Protein AF-A0A9P5XAL0-F1 (afdb_monomer)

Sequence (228 aa):
MRSLSPGLDKDQTLINQNDNDDNGWTDDEPMPDDDVYFHWETEETLFSDLLEEFTPEAGDAELAALAESLQKPFDEESRRLKKEIASVFVPLVNRIRRTYASIERTVDVSFGAGLLAFNGACKNIEKSTALNVESLQKAHAEHKTRVVDLLGNLEEEYARREQLWVNFQKAMDELVNPMLELLSEAPAKMERTIANIEKQSRALEKESASATANATALTLKDLLSKLG

pLDDT: mean 80.69, std 18.39, range [39.78, 98.56]

Secondary structure (DSSP, 8-state):
----------------------------S----GGGS--TTSHHHHHHHHT---------HHHHHHHHHHHHHHHHHHHHHHHHHHHHHHHHHHHHHHHHHHHIIIIIHHHHHHHHHHHHHHHHHHHHHHHHHHHHHHHHHHHHHHHHHHHHHHHHHHHHHHHHHHHHHHHHHHHHHHHHHHHHHHHHHHHHHHHHHHHHHHHHHHHHHHHHHHHHHHHHHHHHHT--

Radius of gyration: 68.41 Å; Cα contacts (8 Å, |Δi|>4): 24; chains: 1; bounding box: 131×63×193 Å

Foldseek 3Di:
DDDDDDPDDDDDPCPPPPVPPPPPPPVPPPPDPPVPPQPLLDLVSLCVVVCPDDDDDDDDPVVVVVCVVVVVVVVVVVVVVSVVVSVPVNVVVVVVVVVVVCCVVPVVVVVVVVVVVVVVVVVVVVVVVVVVVVVVVVVVVVVVVVVVVVVVVVVVVVVVVVVVVVVVVVVCCVVVVVVVVCVVCVVVVVVVVVVVVVVVVVVVVVVVVVVVVVVVVVVVVVVVVVVD

Mean predicted aligned error: 17.45 Å

Solvent-accessible surface area (backbone atoms only — not comparable to full-atom values): 13278 Å² total; per-residue (Å²): 139,82,88,82,80,83,87,74,85,77,83,78,83,79,73,76,81,72,89,73,80,78,71,79,72,72,84,74,66,79,73,74,64,79,82,78,52,86,65,36,82,42,59,68,46,42,46,59,70,73,54,73,78,83,81,80,78,94,65,59,72,69,60,44,52,52,48,57,66,49,43,55,61,52,52,52,51,48,53,51,51,52,50,55,51,37,69,54,48,28,61,49,51,56,47,51,52,52,48,52,58,45,41,54,65,54,50,51,50,52,48,52,51,49,51,52,52,49,52,52,50,51,52,50,51,50,53,52,49,53,54,50,51,54,53,50,53,50,52,51,52,51,51,52,50,52,52,54,52,52,50,50,54,49,52,52,50,51,53,50,50,51,50,52,49,54,53,50,51,51,55,46,50,68,55,47,50,60,50,51,52,50,59,67,46,42,61,61,53,48,53,54,49,51,55,50,52,53,52,51,50,55,49,50,51,51,49,49,52,48,50,50,52,50,51,51,52,50,53,52,50,53,54,54,68,73,74,112

Organism: NCBI:txid1400762

Structure (mmCIF, N/CA/C/O backbone):
data_AF-A0A9P5XAL0-F1
#
_entry.id   AF-A0A9P5XAL0-F1
#
loop_
_atom_site.group_PDB
_atom_site.id
_atom_site.type_symbol
_atom_site.label_atom_id
_atom_site.label_alt_id
_atom_site.label_comp_id
_atom_site.label_asym_id
_atom_site.label_entity_id
_atom_site.label_seq_id
_atom_site.pdbx_PDB_ins_code
_atom_site.Cartn_x
_atom_site.Cartn_y
_atom_site.Cartn_z
_atom_site.occupancy
_atom_site.B_iso_or_equiv
_atom_site.auth_seq_id
_atom_site.auth_comp_id
_atom_site.auth_asym_id
_atom_site.auth_atom_id
_atom_site.pdbx_PDB_model_num
ATOM 1 N N . MET A 1 1 ? -3.070 15.115 32.837 1.00 42.47 1 MET A N 1
ATOM 2 C CA . MET A 1 1 ? -3.589 15.697 31.582 1.00 42.47 1 MET A CA 1
ATOM 3 C C . MET A 1 1 ? -2.415 16.251 30.782 1.00 42.47 1 MET A C 1
ATOM 5 O O . MET A 1 1 ? -1.977 17.361 31.043 1.00 42.47 1 MET A O 1
ATOM 9 N N . ARG A 1 2 ? -1.824 15.437 29.899 1.00 39.78 2 ARG A N 1
ATOM 10 C CA . ARG A 1 2 ? -0.805 15.867 28.928 1.00 39.78 2 ARG A CA 1
ATOM 11 C C . ARG A 1 2 ? -1.491 15.910 27.569 1.00 39.78 2 ARG A C 1
ATOM 13 O O . ARG A 1 2 ? -1.900 14.867 27.072 1.00 39.78 2 ARG A O 1
ATOM 20 N N . SER A 1 3 ? -1.652 17.105 27.017 1.00 44.28 3 SER A N 1
ATOM 21 C CA . SER A 1 3 ? -2.108 17.321 25.647 1.00 44.28 3 SER A CA 1
ATOM 22 C C . SER A 1 3 ? -0.958 17.006 24.691 1.00 44.28 3 SER A C 1
ATOM 24 O O . SER A 1 3 ? -0.013 17.784 24.573 1.00 44.28 3 SER A O 1
ATOM 26 N N . LEU A 1 4 ? -1.025 15.848 24.040 1.00 42.16 4 LEU A N 1
ATOM 27 C CA . LEU A 1 4 ? -0.241 15.553 22.847 1.00 42.16 4 LEU A CA 1
ATOM 28 C C . LEU A 1 4 ? -1.121 15.889 21.645 1.00 42.16 4 LEU A C 1
ATOM 30 O O . LEU A 1 4 ? -2.050 15.152 21.332 1.00 42.16 4 LEU A O 1
ATOM 34 N N . SER A 1 5 ? -0.834 17.017 21.006 1.00 52.09 5 SER A N 1
ATOM 35 C CA . SER A 1 5 ? -1.288 17.296 19.647 1.00 52.09 5 SER A CA 1
ATOM 36 C C . SER A 1 5 ? -0.264 16.713 18.675 1.00 52.09 5 SER A C 1
ATOM 3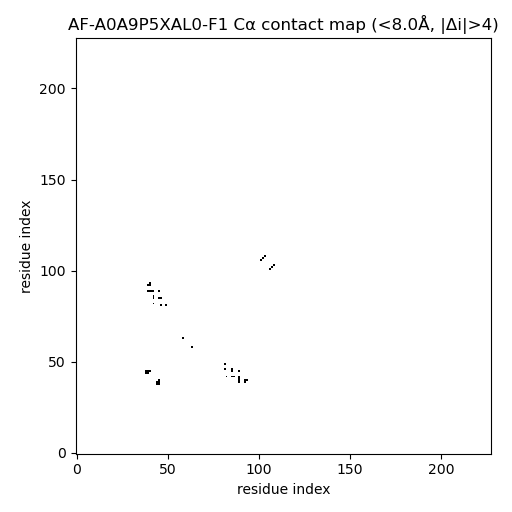8 O O . SER A 1 5 ? 0.893 17.130 18.730 1.00 52.09 5 SER A O 1
ATOM 40 N N . PRO A 1 6 ? -0.644 15.814 17.756 1.00 51.75 6 PRO A N 1
ATOM 41 C CA . PRO A 1 6 ? 0.116 15.568 16.547 1.00 51.75 6 PRO A CA 1
ATOM 42 C C . PRO A 1 6 ? -0.535 16.370 15.417 1.00 51.75 6 PRO A C 1
ATOM 44 O O . PRO A 1 6 ? -1.537 15.958 14.834 1.00 51.75 6 PRO A O 1
ATOM 47 N N . GLY A 1 7 ? 0.025 17.545 15.134 1.00 42.91 7 GLY A N 1
ATOM 48 C CA . GLY A 1 7 ? -0.157 18.192 13.841 1.00 42.91 7 GLY A CA 1
ATOM 49 C C . GLY A 1 7 ? 0.753 17.488 12.845 1.00 42.91 7 GLY A C 1
ATOM 50 O O . GLY A 1 7 ? 1.917 17.853 12.739 1.00 42.91 7 GLY A O 1
ATOM 51 N N . LEU A 1 8 ? 0.244 16.440 12.196 1.00 46.12 8 LEU A N 1
ATOM 52 C CA . LEU A 1 8 ? 0.855 15.902 10.987 1.00 46.12 8 LEU A CA 1
ATOM 53 C C . LEU A 1 8 ? 0.268 16.647 9.789 1.00 46.12 8 LEU A C 1
ATOM 55 O O . LEU A 1 8 ? -0.923 16.537 9.492 1.00 46.12 8 LEU A O 1
ATOM 59 N N . ASP A 1 9 ? 1.150 17.446 9.200 1.00 50.00 9 ASP A N 1
ATOM 60 C CA . ASP A 1 9 ? 1.230 17.916 7.822 1.00 50.00 9 ASP A CA 1
ATOM 61 C C . ASP A 1 9 ? 0.129 17.402 6.890 1.00 50.00 9 ASP A C 1
ATOM 63 O O . ASP A 1 9 ? 0.160 16.279 6.386 1.00 50.00 9 ASP A O 1
ATOM 67 N N . LYS A 1 10 ? -0.842 18.282 6.638 1.00 53.06 10 LYS A N 1
ATOM 68 C CA . LYS A 1 10 ? -1.698 18.199 5.461 1.00 53.06 10 LYS A CA 1
ATOM 69 C C . LYS A 1 10 ? -1.023 18.953 4.328 1.00 53.06 10 LYS A C 1
ATOM 71 O O . LYS A 1 10 ? -0.794 20.152 4.446 1.00 53.06 10 LYS A O 1
ATOM 76 N N . ASP A 1 11 ? -0.766 18.214 3.259 1.00 45.75 11 ASP A N 1
ATOM 77 C CA . ASP A 1 11 ? -0.994 18.616 1.878 1.00 45.75 11 ASP A CA 1
ATOM 78 C C . ASP A 1 11 ? -0.632 20.054 1.513 1.00 45.75 11 ASP A C 1
ATOM 80 O O . ASP A 1 11 ? -1.433 20.978 1.636 1.00 45.75 11 ASP A O 1
ATOM 84 N N . GLN A 1 12 ? 0.544 20.187 0.911 1.00 47.75 12 GLN A N 1
ATOM 85 C CA . GLN A 1 12 ? 0.670 20.880 -0.367 1.00 47.75 12 GLN A CA 1
ATOM 86 C C . GLN A 1 12 ? 1.910 20.333 -1.072 1.00 47.75 12 GLN A C 1
ATOM 88 O O . GLN A 1 12 ? 2.964 20.960 -1.161 1.00 47.75 12 GLN A O 1
ATOM 93 N N . THR A 1 13 ? 1.780 19.106 -1.578 1.00 51.09 13 THR A N 1
ATOM 94 C CA . THR A 1 13 ? 2.516 18.699 -2.770 1.00 51.09 13 THR A CA 1
ATOM 95 C C . THR A 1 13 ? 2.135 19.679 -3.874 1.00 51.09 13 THR A C 1
ATOM 97 O O . THR A 1 13 ? 1.090 19.572 -4.512 1.00 51.09 13 THR A O 1
ATOM 100 N N . LEU A 1 14 ? 2.992 20.681 -4.055 1.00 44.12 14 LEU A N 1
ATOM 101 C CA . LEU A 1 14 ? 3.101 21.496 -5.255 1.00 44.12 14 LEU A CA 1
ATOM 102 C C . LEU A 1 14 ? 3.465 20.559 -6.413 1.00 44.12 14 LEU A C 1
ATOM 104 O O . LEU A 1 14 ? 4.615 20.482 -6.842 1.00 44.12 14 LEU A O 1
ATOM 108 N N . ILE A 1 15 ? 2.484 19.793 -6.892 1.00 49.69 15 ILE A N 1
ATOM 109 C CA . ILE A 1 15 ? 2.523 19.234 -8.235 1.00 49.69 15 ILE A CA 1
ATOM 110 C C . ILE A 1 15 ? 2.309 20.441 -9.130 1.00 49.69 15 ILE A C 1
ATOM 112 O O . ILE A 1 15 ? 1.197 20.924 -9.327 1.00 49.69 15 ILE A O 1
ATOM 116 N N . ASN A 1 16 ? 3.446 20.981 -9.540 1.00 44.06 16 ASN A N 1
ATOM 117 C CA . ASN A 1 16 ? 3.619 21.999 -10.547 1.00 44.06 16 ASN A CA 1
ATOM 118 C C . ASN A 1 16 ? 2.854 21.561 -11.807 1.00 44.06 16 ASN A C 1
ATOM 120 O O . ASN A 1 16 ? 3.385 20.825 -12.634 1.00 44.06 16 ASN A O 1
ATOM 124 N N . GLN A 1 17 ? 1.585 21.963 -11.916 1.00 49.31 17 GLN A N 1
ATOM 125 C CA . GLN A 1 17 ? 0.852 22.008 -13.177 1.00 49.31 17 GLN A CA 1
ATOM 126 C C . GLN A 1 17 ? 1.488 23.114 -14.013 1.00 49.31 17 GLN A C 1
ATOM 128 O O . GLN A 1 17 ? 0.989 24.234 -14.094 1.00 49.31 17 GLN A O 1
ATOM 133 N N . ASN A 1 18 ? 2.646 22.807 -14.585 1.00 44.28 18 ASN A N 1
ATOM 134 C CA . ASN A 1 18 ? 3.185 23.575 -15.685 1.00 44.28 18 ASN A CA 1
ATOM 135 C C . ASN A 1 18 ? 2.553 23.015 -16.966 1.00 44.28 18 ASN A C 1
ATOM 137 O O . ASN A 1 18 ? 3.213 22.330 -17.737 1.00 44.28 18 ASN A O 1
ATOM 141 N N . ASP A 1 19 ? 1.263 23.300 -17.167 1.00 47.78 19 ASP A N 1
ATOM 142 C CA . ASP A 1 19 ? 0.531 23.081 -18.428 1.00 47.78 19 ASP A CA 1
ATOM 143 C C . ASP A 1 19 ? 0.930 24.138 -19.481 1.00 47.78 19 ASP A C 1
ATOM 145 O O . ASP A 1 19 ? 0.100 24.688 -20.197 1.00 47.78 19 ASP A O 1
ATOM 149 N N . ASN A 1 20 ? 2.225 24.441 -19.560 1.00 50.97 20 ASN A N 1
ATOM 150 C CA . ASN A 1 20 ? 2.826 25.312 -20.563 1.00 50.97 20 ASN A CA 1
ATOM 151 C C . ASN A 1 20 ? 3.981 24.554 -21.230 1.00 50.97 20 ASN A C 1
ATOM 153 O O . ASN A 1 20 ? 5.130 24.981 -21.197 1.00 50.97 20 ASN A O 1
ATOM 157 N N . ASP A 1 21 ? 3.651 23.411 -21.829 1.00 49.59 21 ASP A N 1
ATOM 158 C CA . ASP A 1 21 ? 4.386 22.875 -22.978 1.00 49.59 21 ASP A CA 1
ATOM 159 C C . ASP A 1 21 ? 3.660 23.339 -24.253 1.00 49.59 21 ASP A C 1
ATOM 161 O O . ASP A 1 21 ? 3.223 22.556 -25.090 1.00 49.59 21 ASP A O 1
ATOM 165 N N . ASP A 1 22 ? 3.537 24.662 -24.404 1.00 49.50 22 ASP A N 1
ATOM 166 C CA . ASP A 1 22 ? 3.486 25.290 -25.726 1.00 49.50 22 ASP A CA 1
ATOM 167 C C . ASP A 1 22 ? 4.930 25.380 -26.237 1.00 49.50 22 ASP A C 1
ATOM 169 O O . ASP A 1 22 ? 5.510 26.450 -26.425 1.00 49.50 22 ASP A O 1
ATOM 173 N N . ASN A 1 23 ? 5.554 24.211 -26.393 1.00 50.16 23 ASN A N 1
ATOM 174 C CA . ASN A 1 23 ? 6.711 24.075 -27.257 1.00 50.16 23 ASN A CA 1
ATOM 175 C C . ASN A 1 23 ? 6.170 24.119 -28.682 1.00 50.16 23 ASN A C 1
ATOM 177 O O . ASN A 1 23 ? 6.027 23.092 -29.345 1.00 50.16 23 ASN A O 1
ATOM 181 N N . GLY A 1 24 ? 5.876 25.338 -29.135 1.00 45.16 24 GLY A N 1
ATOM 182 C CA . GLY A 1 24 ? 5.793 25.707 -30.538 1.00 45.16 24 GLY A CA 1
ATOM 183 C C . GLY A 1 24 ? 7.149 25.500 -31.210 1.00 45.16 24 GLY A C 1
ATOM 184 O O . GLY A 1 24 ? 7.798 26.447 -31.637 1.00 45.16 24 GLY A O 1
ATOM 185 N N . TRP A 1 25 ? 7.586 24.246 -31.293 1.00 47.00 25 TRP A N 1
ATOM 186 C CA . TRP A 1 25 ? 8.436 23.780 -32.371 1.00 47.00 25 TRP A CA 1
ATOM 187 C C . TRP A 1 25 ? 7.500 23.572 -33.555 1.00 47.00 25 TRP A C 1
ATOM 189 O O . TRP A 1 25 ? 7.024 22.473 -33.825 1.00 47.00 25 TRP A O 1
ATOM 199 N N . THR A 1 26 ? 7.152 24.674 -34.217 1.00 49.62 26 THR A N 1
ATOM 200 C CA . THR A 1 26 ? 6.711 24.609 -35.605 1.00 49.62 26 THR A CA 1
ATOM 201 C C . THR A 1 26 ? 7.907 24.113 -36.403 1.00 49.62 26 THR A C 1
ATOM 203 O O . THR A 1 26 ? 8.771 24.896 -36.793 1.00 49.62 26 THR A O 1
ATOM 206 N N . ASP A 1 27 ? 7.966 22.796 -36.562 1.00 52.09 27 ASP A N 1
ATOM 207 C CA . ASP A 1 27 ? 8.867 22.046 -37.436 1.00 52.09 27 ASP A CA 1
ATOM 208 C C . ASP A 1 27 ? 8.456 22.261 -38.907 1.00 52.09 27 ASP A C 1
ATOM 210 O O . ASP A 1 27 ? 8.139 21.333 -39.639 1.00 52.09 27 ASP A O 1
ATOM 214 N N . ASP A 1 28 ? 8.361 23.535 -39.293 1.00 52.97 28 ASP A N 1
ATOM 215 C CA . ASP A 1 28 ? 8.065 24.017 -40.646 1.00 52.97 28 ASP A CA 1
ATOM 216 C C . ASP A 1 28 ? 9.256 24.840 -41.178 1.00 52.97 28 ASP A C 1
ATOM 218 O O . ASP A 1 28 ? 9.108 25.683 -42.067 1.00 52.97 28 ASP A O 1
ATOM 222 N N . GLU A 1 29 ? 10.465 24.609 -40.653 1.00 54.84 29 GLU A N 1
ATOM 223 C CA . GLU A 1 29 ? 11.640 24.846 -41.486 1.00 54.84 29 GLU A CA 1
ATOM 224 C C . GLU A 1 29 ? 11.735 23.667 -42.459 1.00 54.84 29 GLU A C 1
ATOM 226 O O . GLU A 1 29 ? 11.775 22.518 -42.012 1.00 54.84 29 GLU A O 1
ATOM 231 N N . PRO A 1 30 ? 11.742 23.901 -43.784 1.00 54.06 30 PRO A N 1
ATOM 232 C CA . PRO A 1 30 ? 12.057 22.836 -44.717 1.00 54.06 30 PRO A CA 1
ATOM 233 C C . PRO A 1 30 ? 13.440 22.323 -44.330 1.00 54.06 30 PRO A C 1
ATOM 235 O O . PRO A 1 30 ? 14.419 23.065 -44.445 1.00 54.06 30 PRO A O 1
ATOM 238 N N . MET A 1 31 ? 13.501 21.083 -43.829 1.00 51.19 31 MET A N 1
ATOM 239 C CA . MET A 1 31 ? 14.762 20.369 -43.668 1.00 51.19 31 MET A CA 1
ATOM 240 C C . MET A 1 31 ? 15.560 20.614 -44.950 1.00 51.19 31 MET A C 1
ATOM 242 O O . MET A 1 31 ? 15.023 20.340 -46.031 1.00 51.19 31 MET A O 1
ATOM 246 N N . PRO A 1 32 ? 16.762 21.215 -44.872 1.00 49.81 32 PRO A N 1
ATOM 247 C CA . PRO A 1 32 ? 17.586 21.377 -46.055 1.00 49.81 32 PRO A CA 1
ATOM 248 C C . PRO A 1 32 ? 17.723 19.989 -46.668 1.00 49.81 32 PRO A C 1
ATOM 250 O O . PRO A 1 32 ? 18.052 19.055 -45.937 1.00 49.81 32 PRO A O 1
ATOM 253 N N . ASP A 1 33 ? 17.368 19.870 -47.952 1.00 47.84 33 ASP A N 1
ATOM 254 C CA . ASP A 1 33 ? 17.408 18.624 -48.717 1.00 47.84 33 ASP A CA 1
ATOM 255 C C . ASP A 1 33 ? 18.588 17.763 -48.246 1.00 47.84 33 ASP A C 1
ATOM 257 O O . ASP A 1 33 ? 19.740 18.214 -48.252 1.00 47.84 33 ASP A O 1
ATOM 261 N N . ASP A 1 34 ? 18.303 16.515 -47.868 1.00 49.03 34 ASP A N 1
ATOM 262 C CA . ASP A 1 34 ? 19.301 15.488 -47.527 1.00 49.03 34 ASP A CA 1
ATOM 263 C C . ASP A 1 34 ? 20.334 15.256 -48.667 1.00 49.03 34 ASP A C 1
ATOM 265 O O . ASP A 1 34 ? 21.290 14.498 -48.504 1.00 49.03 34 ASP A O 1
ATOM 269 N N . ASP A 1 35 ? 20.193 15.944 -49.807 1.00 49.19 35 ASP A N 1
ATOM 270 C CA . ASP A 1 35 ? 21.115 15.976 -50.948 1.00 49.19 35 ASP A CA 1
ATOM 271 C C . ASP A 1 35 ? 22.399 16.807 -50.712 1.00 49.19 35 ASP A C 1
ATOM 273 O O . ASP A 1 35 ? 23.279 16.831 -51.571 1.00 49.19 35 ASP A O 1
ATOM 277 N N . VAL A 1 36 ? 22.575 17.459 -49.550 1.00 53.72 36 VAL A N 1
ATOM 278 C CA . VAL A 1 36 ? 23.882 18.046 -49.146 1.00 53.72 36 VAL A CA 1
ATOM 279 C C . VAL A 1 36 ? 24.710 17.064 -48.297 1.00 53.72 36 VAL A C 1
ATOM 281 O O . VAL A 1 36 ? 25.723 17.422 -47.693 1.00 53.72 36 VAL A O 1
ATOM 284 N N . TYR A 1 37 ? 24.310 15.794 -48.219 1.00 58.22 37 TYR A N 1
ATOM 285 C CA . TYR A 1 37 ? 25.127 14.764 -47.589 1.00 58.22 37 TYR A CA 1
ATOM 286 C C . TYR A 1 37 ? 26.124 14.211 -48.608 1.00 58.22 37 TYR A C 1
ATOM 288 O O . TYR A 1 37 ? 25.728 13.589 -49.583 1.00 58.22 37 TYR A O 1
ATOM 296 N N . PHE A 1 38 ? 27.426 14.400 -48.377 1.00 60.28 38 PHE A N 1
ATOM 297 C CA . PHE A 1 38 ? 28.502 13.852 -49.213 1.00 60.28 38 PHE A CA 1
ATOM 298 C C . PHE A 1 38 ? 28.231 12.389 -49.621 1.00 60.28 38 PHE A C 1
ATOM 300 O O . PHE A 1 38 ? 28.381 11.458 -48.823 1.00 60.28 38 PHE A O 1
ATOM 307 N N . HIS A 1 39 ? 27.837 12.168 -50.878 1.00 65.12 39 HIS A N 1
ATOM 308 C CA . HIS A 1 39 ? 27.417 10.860 -51.382 1.00 65.12 39 HIS A CA 1
ATOM 309 C C . HIS A 1 39 ? 28.608 9.975 -51.770 1.00 65.12 39 HIS A C 1
ATOM 311 O O . HIS A 1 39 ? 28.615 9.379 -52.840 1.00 65.12 39 HIS A O 1
ATOM 317 N N . TRP A 1 40 ? 29.634 9.842 -50.927 1.00 76.38 40 TRP A N 1
ATOM 318 C CA . TRP A 1 40 ? 30.862 9.068 -51.210 1.00 76.38 40 TRP A CA 1
ATOM 319 C C . TRP A 1 40 ? 30.678 7.543 -51.080 1.00 76.38 40 TRP A C 1
ATOM 321 O O . TRP A 1 40 ? 31.526 6.824 -50.544 1.00 76.38 40 TRP A O 1
ATOM 331 N N . GLU A 1 41 ? 29.527 7.039 -51.517 1.00 73.38 41 GLU A N 1
ATOM 332 C CA . GLU A 1 41 ? 29.165 5.622 -51.447 1.00 73.38 41 GLU A CA 1
ATOM 333 C C . GLU A 1 41 ? 30.027 4.768 -52.376 1.00 73.38 41 GLU A C 1
ATOM 335 O O . GLU A 1 41 ? 30.348 3.618 -52.050 1.00 73.38 41 GLU A O 1
ATOM 340 N N . THR A 1 42 ? 30.442 5.352 -53.502 1.00 76.00 42 THR A N 1
ATOM 341 C CA . THR A 1 42 ? 31.326 4.742 -54.486 1.00 76.00 42 THR A CA 1
ATOM 342 C C . THR A 1 42 ? 32.560 5.606 -54.707 1.00 76.00 42 THR A C 1
ATOM 344 O O . THR A 1 42 ? 32.606 6.792 -54.385 1.00 76.00 42 THR A O 1
ATOM 347 N N . GLU A 1 43 ? 33.600 4.984 -55.257 1.00 68.94 43 GLU A N 1
ATOM 348 C CA . GLU A 1 43 ? 34.783 5.705 -55.713 1.00 68.94 43 GLU A CA 1
ATOM 349 C C . GLU A 1 43 ? 34.362 6.812 -56.700 1.00 68.94 43 GLU A C 1
ATOM 351 O O . GLU A 1 43 ? 34.710 7.972 -56.515 1.00 68.94 43 GLU A O 1
ATOM 356 N N . GLU A 1 44 ? 33.501 6.486 -57.665 1.00 74.00 44 GLU A N 1
ATOM 357 C CA . GLU A 1 44 ? 33.017 7.398 -58.710 1.00 74.00 44 GLU A CA 1
ATOM 358 C C . GLU A 1 44 ? 32.349 8.672 -58.172 1.00 74.00 44 GLU A C 1
ATOM 360 O O . GLU A 1 44 ? 32.598 9.756 -58.700 1.00 74.00 44 GLU A O 1
ATOM 365 N N . THR A 1 45 ? 31.551 8.579 -57.107 1.00 73.62 45 THR A N 1
ATOM 366 C CA . THR A 1 45 ? 30.860 9.745 -56.539 1.00 73.62 45 THR A CA 1
ATOM 367 C C . THR A 1 45 ? 31.794 10.660 -55.751 1.00 73.62 45 THR A C 1
ATOM 369 O O . THR A 1 45 ? 31.676 11.878 -55.856 1.00 73.62 45 THR A O 1
ATOM 372 N N . LEU A 1 46 ? 32.782 10.104 -55.042 1.00 76.56 46 LEU A N 1
ATOM 373 C CA . LEU A 1 46 ? 33.864 10.891 -54.437 1.00 76.56 46 LEU A CA 1
ATOM 374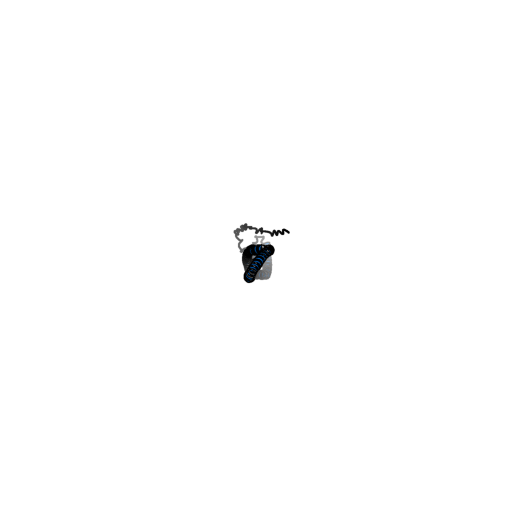 C C . LEU A 1 46 ? 34.717 11.578 -55.513 1.00 76.56 46 LEU A C 1
ATOM 376 O O . LEU A 1 46 ? 35.138 12.720 -55.352 1.00 76.56 46 LEU A O 1
ATOM 380 N N . PHE A 1 47 ? 34.983 10.883 -56.618 1.00 71.69 47 PHE A N 1
ATOM 381 C CA . PHE A 1 47 ? 35.739 11.443 -57.730 1.00 71.69 47 PHE A CA 1
ATOM 382 C C . PHE A 1 47 ? 35.004 12.588 -58.417 1.00 71.69 47 PHE A C 1
ATOM 384 O O . PHE A 1 47 ? 35.653 13.576 -58.740 1.00 71.69 47 PHE A O 1
ATOM 391 N N . SER A 1 48 ? 33.690 12.470 -58.616 1.00 75.12 48 SER A N 1
ATOM 392 C CA . SER A 1 48 ? 32.857 13.541 -59.173 1.00 75.12 48 SER A CA 1
ATOM 393 C C . SER A 1 48 ? 32.913 14.809 -58.319 1.00 75.12 48 SER A C 1
ATOM 395 O O . SER A 1 48 ? 33.012 15.901 -58.862 1.00 75.12 48 SER A O 1
ATOM 397 N N . ASP A 1 49 ? 32.906 14.650 -56.996 1.00 72.44 49 ASP A N 1
ATOM 398 C CA . ASP A 1 49 ? 32.979 15.744 -56.022 1.00 72.44 49 ASP A CA 1
ATOM 399 C C . ASP A 1 49 ? 34.390 16.373 -55.965 1.00 72.44 49 ASP A C 1
ATOM 401 O O . ASP A 1 49 ? 34.568 17.577 -55.823 1.00 72.44 49 ASP A O 1
ATOM 405 N N . LEU A 1 50 ? 35.435 15.562 -56.169 1.00 71.00 50 LEU A N 1
ATOM 406 C CA . LEU A 1 50 ? 36.836 15.997 -56.132 1.00 71.00 50 LEU A CA 1
ATOM 407 C C . LEU A 1 50 ? 37.373 16.503 -57.488 1.00 71.00 50 LEU A C 1
ATOM 409 O O . LEU A 1 50 ? 38.523 16.949 -57.569 1.00 71.00 50 LEU A O 1
ATOM 413 N N . LEU A 1 51 ? 36.619 16.352 -58.580 1.00 67.62 51 LEU A N 1
ATOM 414 C CA . LEU A 1 51 ? 37.011 16.715 -59.952 1.00 67.62 51 LEU A CA 1
ATOM 415 C C . LEU A 1 51 ? 36.331 17.989 -60.472 1.00 67.62 51 LEU A C 1
ATOM 417 O O . LEU A 1 51 ? 36.411 18.223 -61.675 1.00 67.62 51 LEU A O 1
ATOM 421 N N . GLU A 1 52 ? 35.723 18.809 -59.607 1.00 62.78 52 GLU A N 1
ATOM 422 C CA . GLU A 1 52 ? 35.133 20.095 -60.005 1.00 62.78 52 GLU A CA 1
ATOM 423 C C . GLU A 1 52 ? 36.105 20.884 -60.908 1.00 62.78 52 GLU A C 1
ATOM 425 O O . GLU A 1 52 ? 37.282 21.092 -60.591 1.00 62.78 52 GLU A O 1
ATOM 430 N N . GLU A 1 53 ? 35.634 21.169 -62.120 1.00 56.84 53 GLU A N 1
ATOM 431 C CA . GLU A 1 53 ? 36.475 21.334 -63.302 1.00 56.84 53 GLU A CA 1
ATOM 432 C C . GLU A 1 53 ? 37.108 22.733 -63.335 1.00 56.84 53 GLU A C 1
ATOM 434 O O . GLU A 1 53 ? 36.421 23.750 -63.423 1.00 56.84 53 GLU A O 1
ATOM 439 N N . PHE A 1 54 ? 38.441 22.806 -63.282 1.00 55.91 54 PHE A N 1
ATOM 440 C CA . PHE A 1 54 ? 39.159 24.059 -63.512 1.00 55.91 54 PHE A CA 1
ATOM 441 C C . PHE A 1 54 ? 39.200 24.338 -65.017 1.00 55.91 54 PHE A C 1
ATOM 443 O O . PHE A 1 54 ? 39.910 23.656 -65.754 1.00 55.91 54 PHE A O 1
ATOM 450 N N . THR A 1 55 ? 38.460 25.345 -65.482 1.00 55.12 55 THR A N 1
ATOM 451 C CA . THR A 1 55 ? 38.544 25.830 -66.866 1.00 55.12 55 THR A CA 1
ATOM 452 C C . THR A 1 55 ? 39.742 26.774 -67.019 1.00 55.12 55 THR A C 1
ATOM 454 O O . THR A 1 55 ? 39.713 27.868 -66.450 1.00 55.12 55 THR A O 1
ATOM 457 N N . PRO A 1 56 ? 40.799 26.408 -67.767 1.00 57.72 56 PRO A N 1
ATOM 458 C CA . PRO A 1 56 ? 41.947 27.288 -67.952 1.00 57.72 56 PRO A CA 1
ATOM 459 C C . PRO A 1 56 ? 41.619 28.440 -68.918 1.00 57.72 56 PRO A C 1
ATOM 461 O O . PRO A 1 56 ?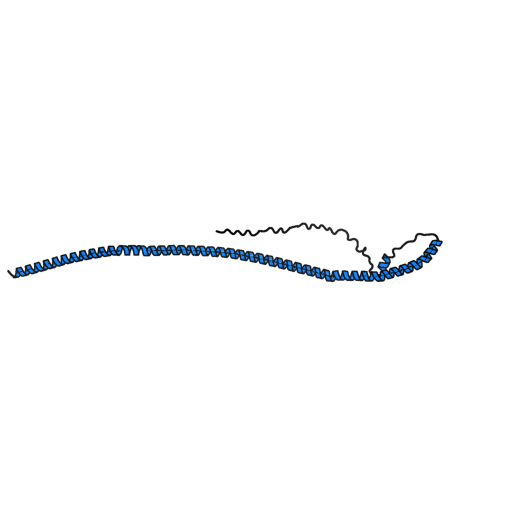 41.087 28.222 -70.007 1.00 57.72 56 PRO A O 1
ATOM 464 N N . GLU A 1 57 ? 41.964 29.674 -68.538 1.00 58.62 57 GLU A N 1
ATOM 465 C CA . GLU A 1 57 ? 41.906 30.840 -69.431 1.00 58.62 57 GLU A CA 1
ATOM 466 C C . GLU A 1 57 ? 43.061 30.824 -70.450 1.00 58.62 57 GLU A C 1
ATOM 468 O O . GLU A 1 57 ? 44.184 30.413 -70.151 1.00 58.62 57 GLU A O 1
ATOM 473 N N . ALA A 1 58 ? 42.776 31.274 -71.676 1.00 51.97 58 ALA A N 1
ATOM 474 C CA . ALA A 1 58 ? 43.689 31.207 -72.816 1.00 51.97 58 ALA A CA 1
ATOM 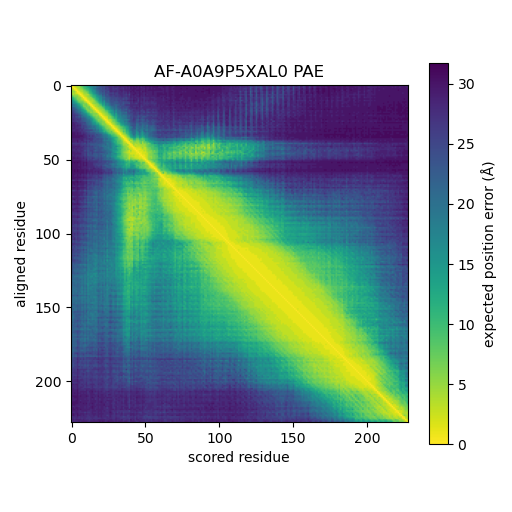475 C C . ALA A 1 58 ? 44.922 32.118 -72.639 1.00 51.97 58 ALA A C 1
ATOM 477 O O . ALA A 1 58 ? 44.809 33.344 -72.654 1.00 51.97 58 ALA A O 1
ATOM 478 N N . GLY A 1 59 ? 46.103 31.505 -72.515 1.00 61.66 59 GLY A N 1
ATOM 479 C CA . GLY A 1 59 ? 47.403 32.172 -72.409 1.00 61.66 59 GLY A CA 1
ATOM 480 C C . GLY A 1 59 ? 48.345 31.908 -73.592 1.00 61.66 59 GLY A C 1
ATOM 481 O O . GLY A 1 59 ? 48.036 31.139 -74.499 1.00 61.66 59 GLY A O 1
ATOM 482 N N . ASP A 1 60 ? 49.499 32.582 -73.553 1.00 61.41 60 ASP A N 1
ATOM 483 C CA . ASP A 1 60 ? 50.578 32.606 -74.556 1.00 61.41 60 ASP A CA 1
ATOM 484 C C . ASP A 1 60 ? 50.961 31.211 -75.095 1.00 61.41 60 ASP A C 1
ATOM 486 O O . ASP A 1 60 ? 51.107 30.265 -74.325 1.00 61.41 60 ASP A O 1
ATOM 490 N N . ALA A 1 61 ? 51.148 31.071 -76.411 1.00 65.12 61 ALA A N 1
ATOM 491 C CA . ALA A 1 61 ? 51.229 29.771 -77.093 1.00 65.12 61 ALA A CA 1
ATOM 492 C C . ALA A 1 61 ? 52.438 28.913 -76.664 1.00 65.12 61 ALA A C 1
ATOM 494 O O . ALA A 1 61 ? 52.367 27.684 -76.667 1.00 65.12 61 ALA A O 1
ATOM 495 N N . GLU A 1 62 ? 53.542 29.548 -76.265 1.00 64.88 62 GLU A N 1
ATOM 496 C CA . GLU A 1 62 ? 54.738 28.859 -75.763 1.00 64.88 62 GLU A CA 1
ATOM 497 C C . GLU A 1 62 ? 54.561 28.398 -74.305 1.00 64.88 62 GLU A C 1
ATOM 499 O O . GLU A 1 62 ? 54.941 27.281 -73.945 1.00 64.88 62 GLU A O 1
ATOM 504 N N . LEU A 1 63 ? 53.888 29.212 -73.482 1.00 67.25 63 LEU A N 1
ATOM 505 C CA . LEU A 1 63 ? 53.490 28.835 -72.124 1.00 67.25 63 LEU A CA 1
ATOM 506 C C . LEU A 1 63 ? 52.398 27.761 -72.140 1.00 67.25 63 LEU A C 1
ATOM 508 O O . LEU A 1 63 ? 52.413 26.880 -71.285 1.00 67.25 63 LEU A O 1
ATOM 512 N N . ALA A 1 64 ? 51.509 27.783 -73.133 1.00 70.31 64 ALA A N 1
ATOM 513 C CA . ALA A 1 64 ? 50.497 26.759 -73.354 1.00 70.31 64 ALA A CA 1
ATOM 514 C C . ALA A 1 64 ? 51.133 25.404 -73.702 1.00 70.31 64 ALA A C 1
ATOM 516 O O . ALA A 1 64 ? 50.741 24.393 -73.130 1.00 70.31 64 ALA A O 1
ATOM 517 N N . ALA A 1 65 ? 52.168 25.373 -74.552 1.00 75.12 65 ALA A N 1
ATOM 518 C CA . ALA A 1 65 ? 52.880 24.137 -74.887 1.00 75.12 65 ALA A CA 1
ATOM 519 C C . ALA A 1 65 ? 53.644 23.546 -73.685 1.00 75.12 65 ALA A C 1
ATOM 521 O O . ALA A 1 65 ? 53.652 22.329 -73.478 1.00 75.12 65 ALA A O 1
ATOM 522 N N . LEU A 1 66 ? 54.267 24.397 -72.859 1.00 76.62 66 LEU A N 1
ATOM 523 C CA . LEU A 1 66 ? 54.915 23.957 -71.621 1.00 76.62 66 LEU A CA 1
ATOM 524 C C . LEU A 1 66 ? 53.884 23.464 -70.594 1.00 76.62 66 LEU A C 1
ATOM 526 O O . LEU A 1 66 ? 54.084 22.398 -70.005 1.00 76.62 66 LEU A O 1
ATOM 530 N N . ALA A 1 67 ? 52.785 24.206 -70.420 1.00 77.38 67 ALA A N 1
ATOM 531 C CA . ALA A 1 67 ? 51.669 23.834 -69.558 1.00 77.38 67 ALA A CA 1
ATOM 532 C C . ALA A 1 67 ? 51.065 22.492 -69.984 1.00 77.38 67 ALA A C 1
ATOM 534 O O . ALA A 1 67 ? 50.893 21.628 -69.135 1.00 77.38 67 ALA A O 1
ATOM 535 N N . GLU A 1 68 ? 50.861 22.254 -71.281 1.00 77.00 68 GLU A N 1
ATOM 536 C CA . GLU A 1 68 ? 50.343 20.988 -71.809 1.00 77.00 68 GLU A CA 1
ATOM 537 C C . GLU A 1 68 ? 51.317 19.814 -71.576 1.00 77.00 68 GLU A C 1
ATOM 539 O O . GLU A 1 68 ? 50.895 18.689 -71.290 1.00 77.00 68 GLU A O 1
ATOM 544 N N . SER A 1 69 ? 52.635 20.063 -71.628 1.00 80.75 69 SER A N 1
ATOM 545 C CA . SER A 1 69 ? 53.645 19.035 -71.326 1.00 80.75 69 SER A CA 1
ATOM 546 C C . SER A 1 69 ? 53.683 18.647 -69.843 1.00 80.75 69 SER A C 1
ATOM 548 O O . SER A 1 69 ? 53.909 17.480 -69.520 1.00 80.75 69 SER A O 1
ATOM 550 N N . LEU A 1 70 ? 53.432 19.610 -68.947 1.00 79.88 70 LEU A N 1
ATOM 551 C CA . LEU A 1 70 ? 53.381 19.403 -67.499 1.00 79.88 70 LEU A CA 1
ATOM 552 C C . LEU A 1 70 ? 52.015 18.872 -67.051 1.00 79.88 70 LEU A C 1
ATOM 554 O O . LEU A 1 70 ? 51.939 18.087 -66.111 1.00 79.88 70 LEU A O 1
ATOM 558 N N . GLN A 1 71 ? 50.943 19.239 -67.745 1.00 82.19 71 GLN A N 1
ATOM 559 C CA . GLN A 1 71 ? 49.579 18.853 -67.411 1.00 82.19 71 GLN A CA 1
ATOM 560 C C . GLN A 1 71 ? 49.415 17.334 -67.370 1.00 82.19 71 GLN A C 1
ATOM 562 O O . GLN A 1 71 ? 48.881 16.811 -66.404 1.00 82.19 71 GLN A O 1
ATOM 567 N N . LYS A 1 72 ? 49.973 16.597 -68.337 1.00 80.31 72 LYS A N 1
ATOM 568 C CA . LYS A 1 72 ? 49.861 15.126 -68.374 1.00 80.31 72 LYS A CA 1
ATOM 569 C C . LYS A 1 72 ? 50.422 14.417 -67.129 1.00 80.31 72 LYS A C 1
ATOM 571 O O . LYS A 1 72 ? 49.678 13.634 -66.537 1.00 80.31 72 LYS A O 1
ATOM 576 N N . PRO A 1 73 ? 51.683 14.645 -66.703 1.00 84.88 73 PRO A N 1
ATOM 577 C CA . PRO A 1 73 ? 52.198 14.022 -65.485 1.00 84.88 73 PRO A CA 1
ATOM 578 C C . PRO A 1 73 ? 51.497 14.528 -64.214 1.00 84.88 73 PRO A C 1
ATOM 580 O O . PRO A 1 73 ? 51.296 13.738 -63.294 1.00 84.88 73 PRO A O 1
ATOM 583 N N . PHE A 1 74 ? 51.073 15.799 -64.158 1.00 83.31 74 PHE A N 1
ATOM 584 C CA . PHE A 1 74 ? 50.283 16.308 -63.028 1.00 83.31 74 PHE A CA 1
ATOM 585 C C . PHE A 1 74 ? 48.890 15.668 -62.956 1.00 83.31 74 PHE A C 1
ATOM 587 O O . PHE A 1 74 ? 48.452 15.301 -61.869 1.00 83.31 74 PHE A O 1
ATOM 594 N N . ASP A 1 75 ? 48.223 15.461 -64.089 1.00 81.75 75 ASP A N 1
ATOM 595 C CA . ASP A 1 75 ? 46.921 14.798 -64.173 1.00 81.75 75 ASP A CA 1
ATOM 596 C C . ASP A 1 75 ? 47.018 13.314 -63.807 1.00 81.75 75 ASP A C 1
ATOM 598 O O . ASP A 1 75 ? 46.125 12.769 -63.156 1.00 81.75 75 ASP A O 1
ATOM 602 N N . GLU A 1 76 ? 48.099 12.640 -64.209 1.00 83.50 76 GLU A N 1
ATOM 603 C CA . GLU A 1 76 ? 48.349 11.243 -63.853 1.00 83.50 76 GLU A CA 1
ATOM 604 C C . GLU A 1 76 ? 48.606 11.075 -62.351 1.00 83.50 76 GLU A C 1
ATOM 606 O O . GLU A 1 76 ? 47.974 10.226 -61.714 1.00 83.50 76 GLU A O 1
ATOM 611 N N . GLU A 1 77 ? 49.457 11.921 -61.769 1.00 85.50 77 GLU A N 1
ATOM 612 C CA . GLU A 1 77 ? 49.756 11.899 -60.336 1.00 85.50 77 GLU A CA 1
ATOM 613 C C . GLU A 1 77 ? 48.550 12.338 -59.493 1.00 85.50 77 GLU A C 1
ATOM 615 O O . GLU A 1 77 ? 48.235 11.712 -58.479 1.00 85.50 77 GLU A O 1
ATOM 620 N N . SER A 1 78 ? 47.804 13.346 -59.955 1.00 83.38 78 SER A N 1
ATOM 621 C CA . SER A 1 78 ? 46.522 13.756 -59.375 1.00 83.38 78 SER A CA 1
ATOM 622 C C . SER A 1 78 ? 45.539 12.587 -59.368 1.00 83.38 78 SER A C 1
ATOM 624 O O . SER A 1 78 ? 44.987 12.241 -58.325 1.00 83.38 78 SER A O 1
ATOM 626 N N . ARG A 1 79 ? 45.382 11.880 -60.494 1.00 84.00 79 ARG A N 1
ATOM 627 C CA . ARG A 1 79 ? 44.517 10.696 -60.577 1.00 84.00 79 ARG A CA 1
ATOM 628 C C . ARG A 1 79 ? 44.979 9.584 -59.634 1.00 84.00 79 ARG A C 1
ATOM 630 O O . ARG A 1 79 ? 44.133 8.943 -59.015 1.00 84.00 79 ARG A O 1
ATOM 637 N N . ARG A 1 80 ? 46.290 9.355 -59.501 1.00 88.50 80 ARG A N 1
ATOM 638 C CA . ARG A 1 80 ? 46.861 8.369 -58.569 1.00 88.50 80 ARG A CA 1
ATOM 639 C C . ARG A 1 80 ? 46.528 8.715 -57.117 1.00 88.50 80 ARG A C 1
ATOM 641 O O . ARG A 1 80 ? 46.016 7.857 -56.403 1.00 88.50 80 ARG A O 1
ATOM 648 N N . LEU A 1 81 ? 46.757 9.963 -56.710 1.00 86.44 81 LEU A N 1
ATOM 649 C CA . LEU A 1 81 ? 46.491 10.429 -55.350 1.00 86.44 81 LEU A CA 1
ATOM 650 C C . LEU A 1 81 ? 44.998 10.375 -55.018 1.00 86.44 81 LEU A C 1
ATOM 652 O O . LEU A 1 81 ? 44.619 9.888 -53.957 1.00 86.44 81 LEU A O 1
ATOM 656 N N . LYS A 1 82 ? 44.134 10.806 -55.943 1.00 85.12 82 LYS A N 1
ATOM 657 C CA . LYS A 1 82 ? 42.680 10.722 -55.761 1.00 85.12 82 LYS A CA 1
ATOM 658 C C . LYS A 1 82 ? 42.208 9.269 -55.601 1.00 85.12 82 LYS A C 1
ATOM 660 O O . LYS A 1 82 ? 41.353 9.010 -54.760 1.00 85.12 82 LYS A O 1
ATOM 665 N N . LYS A 1 83 ? 42.807 8.309 -56.324 1.00 85.12 83 LYS A N 1
ATOM 666 C CA . LYS A 1 83 ? 42.501 6.870 -56.165 1.00 85.12 83 LYS A CA 1
ATOM 667 C C . LYS A 1 83 ? 42.933 6.352 -54.801 1.00 85.12 83 LYS A C 1
ATOM 669 O O . LYS A 1 83 ? 42.202 5.597 -54.168 1.00 85.12 83 LYS A O 1
ATOM 674 N N . GLU A 1 84 ? 44.105 6.770 -54.333 1.00 88.19 84 GLU A N 1
ATOM 675 C CA . GLU A 1 84 ? 44.596 6.417 -53.001 1.00 88.19 84 GLU A CA 1
ATOM 676 C C . GLU A 1 84 ? 43.661 6.955 -51.908 1.00 88.19 84 GLU A C 1
ATOM 678 O O . GLU A 1 84 ? 43.229 6.191 -51.043 1.00 88.19 84 GLU A O 1
ATOM 683 N N . ILE A 1 85 ? 43.245 8.222 -52.010 1.00 86.44 85 ILE A N 1
ATOM 684 C CA . ILE A 1 85 ? 42.250 8.835 -51.119 1.00 86.44 85 ILE A CA 1
ATOM 685 C C . ILE A 1 85 ? 40.939 8.038 -51.164 1.00 86.44 85 ILE A C 1
ATOM 687 O O . ILE A 1 85 ? 40.450 7.604 -50.121 1.00 86.44 85 ILE A O 1
ATOM 691 N N . ALA A 1 86 ? 40.401 7.755 -52.352 1.00 85.62 86 ALA A N 1
ATOM 692 C CA . ALA A 1 86 ? 39.162 6.996 -52.488 1.00 85.6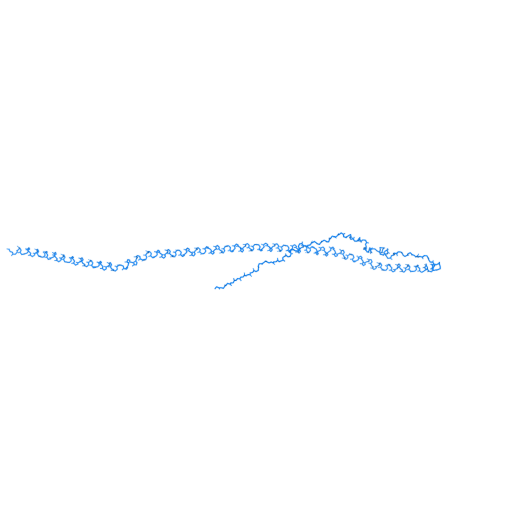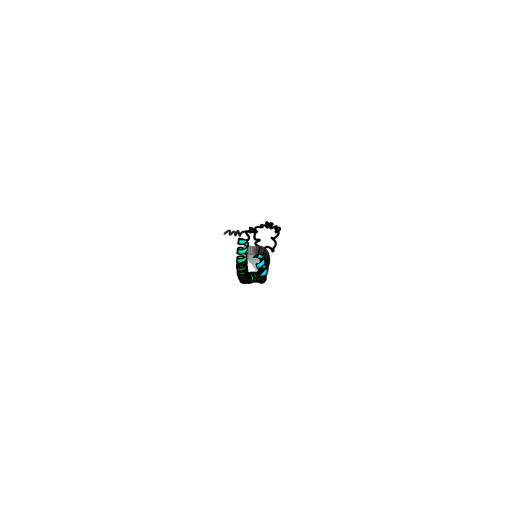2 86 ALA A CA 1
ATOM 693 C C . ALA A 1 86 ? 39.246 5.592 -51.876 1.00 85.62 86 ALA A C 1
ATOM 695 O O . ALA A 1 86 ? 38.325 5.164 -51.176 1.00 85.62 86 ALA A O 1
ATOM 696 N N . SER A 1 87 ? 40.380 4.910 -52.055 1.00 86.50 87 SER A N 1
ATOM 697 C CA . SER A 1 87 ? 40.612 3.569 -51.512 1.00 86.50 87 SER A CA 1
ATOM 698 C C . SER A 1 87 ? 40.571 3.514 -49.980 1.00 86.50 87 SER A C 1
ATOM 700 O O . SER A 1 87 ? 40.264 2.464 -49.415 1.00 86.50 87 SER A O 1
ATOM 702 N N . VAL A 1 88 ? 40.833 4.637 -49.303 1.00 89.31 88 VAL A N 1
ATOM 703 C CA . VAL A 1 88 ? 40.787 4.746 -47.838 1.00 89.31 88 VAL A CA 1
ATOM 704 C C . VAL A 1 88 ? 39.436 5.277 -47.361 1.00 89.31 88 VAL A C 1
ATOM 706 O O . VAL A 1 88 ? 38.840 4.717 -46.436 1.00 89.31 88 VAL A O 1
ATOM 709 N N . PHE A 1 89 ? 38.931 6.342 -47.987 1.00 87.19 89 PHE A N 1
ATOM 710 C CA . PHE A 1 89 ? 37.735 7.042 -47.520 1.00 87.19 89 PHE A CA 1
ATOM 711 C C . PHE A 1 89 ? 36.445 6.273 -47.801 1.00 87.19 89 PHE A C 1
ATOM 713 O O . PHE A 1 89 ? 35.613 6.162 -46.900 1.00 87.19 89 PHE A O 1
ATOM 720 N N . VAL A 1 90 ? 36.284 5.671 -48.984 1.00 87.12 90 VAL A N 1
ATOM 721 C CA . VAL A 1 90 ? 35.039 4.962 -49.332 1.00 87.12 90 VAL A CA 1
ATOM 722 C C . VAL A 1 90 ? 34.764 3.784 -48.382 1.00 87.12 90 VAL A C 1
ATOM 724 O O . VAL A 1 90 ? 33.655 3.689 -47.843 1.00 87.12 90 VAL A O 1
ATOM 727 N N . PRO A 1 91 ? 35.735 2.900 -48.063 1.00 90.88 91 PRO A N 1
ATOM 728 C CA . PRO A 1 91 ? 35.506 1.845 -47.077 1.00 90.88 91 PRO A CA 1
ATOM 729 C C . PRO A 1 91 ? 35.215 2.379 -45.671 1.00 90.88 91 PRO A C 1
ATOM 731 O O . PRO A 1 91 ? 34.415 1.776 -44.947 1.00 90.88 91 PRO A O 1
ATOM 734 N N . LEU A 1 92 ? 35.844 3.494 -45.279 1.00 90.50 92 LEU A N 1
ATOM 735 C CA . LEU A 1 92 ? 35.639 4.121 -43.975 1.00 90.50 92 LEU A CA 1
ATOM 736 C C . LEU A 1 92 ? 34.219 4.685 -43.846 1.00 90.50 92 LEU A C 1
ATOM 738 O O . LEU A 1 92 ? 33.525 4.337 -42.891 1.00 90.50 92 LEU A O 1
ATOM 742 N N . VAL A 1 93 ? 33.759 5.471 -44.823 1.00 89.12 93 VAL A N 1
ATOM 743 C CA . VAL A 1 93 ? 32.395 6.027 -44.862 1.00 89.12 93 VAL A CA 1
ATOM 744 C C . VAL A 1 93 ? 31.362 4.902 -44.848 1.00 89.12 93 VAL A C 1
ATOM 746 O O . VAL A 1 93 ? 30.462 4.886 -44.007 1.00 89.12 93 VAL A O 1
ATOM 749 N N . ASN A 1 94 ? 31.552 3.876 -45.680 1.00 88.69 94 ASN A N 1
ATOM 750 C CA . ASN A 1 94 ? 30.659 2.718 -45.716 1.00 88.69 94 ASN A CA 1
ATOM 751 C C . ASN A 1 94 ? 30.660 1.913 -44.407 1.00 88.69 94 ASN A C 1
ATOM 753 O O . ASN A 1 94 ? 29.663 1.269 -44.067 1.00 88.69 94 ASN A O 1
ATOM 757 N N . ARG A 1 95 ? 31.767 1.902 -43.656 1.00 92.94 95 ARG A N 1
ATOM 758 C CA . ARG A 1 95 ? 31.831 1.279 -42.326 1.00 92.94 95 ARG A CA 1
ATOM 759 C C . ARG A 1 95 ? 31.107 2.120 -41.276 1.00 92.94 95 ARG A C 1
ATOM 761 O O . ARG A 1 95 ? 30.374 1.553 -40.465 1.00 92.94 95 ARG A O 1
ATOM 768 N N . ILE A 1 96 ? 31.291 3.438 -41.299 1.00 91.25 96 ILE A N 1
ATOM 769 C CA . ILE A 1 96 ? 30.610 4.376 -40.399 1.00 91.25 96 ILE A CA 1
ATOM 770 C C . ILE A 1 96 ? 29.097 4.265 -40.601 1.00 91.25 96 ILE A C 1
ATOM 772 O O . ILE A 1 96 ? 28.377 3.993 -39.643 1.00 91.25 96 ILE A O 1
ATOM 776 N N . ARG A 1 97 ? 28.624 4.322 -41.851 1.00 90.88 97 ARG A N 1
ATOM 777 C CA . ARG A 1 97 ? 27.200 4.188 -42.188 1.00 90.88 97 ARG A CA 1
ATOM 778 C C . ARG A 1 97 ? 26.598 2.870 -41.710 1.00 90.88 97 ARG A C 1
ATOM 780 O O . ARG A 1 97 ? 25.533 2.863 -41.106 1.00 90.88 97 ARG A O 1
ATOM 787 N N . ARG A 1 98 ? 27.301 1.749 -41.918 1.00 93.44 98 ARG A N 1
ATOM 788 C CA . ARG A 1 98 ? 26.870 0.435 -41.407 1.00 93.44 98 ARG A CA 1
ATOM 789 C C . ARG A 1 98 ? 26.800 0.393 -39.884 1.00 93.44 98 ARG A C 1
ATOM 791 O O . ARG A 1 98 ? 25.909 -0.251 -39.343 1.00 93.44 98 ARG A O 1
ATOM 798 N N . THR A 1 99 ? 27.726 1.066 -39.204 1.00 94.00 99 THR A N 1
ATOM 799 C CA . THR A 1 99 ? 27.724 1.156 -37.740 1.00 94.00 99 THR A CA 1
ATOM 800 C C . THR A 1 99 ? 26.525 1.963 -37.252 1.00 94.00 99 THR A C 1
ATOM 802 O O . THR A 1 99 ? 25.800 1.470 -36.397 1.00 94.00 99 THR A O 1
ATOM 805 N N . TYR A 1 100 ? 26.257 3.132 -37.841 1.00 93.25 100 TYR A N 1
ATOM 806 C CA . TYR A 1 100 ? 25.076 3.937 -37.509 1.00 93.25 100 TYR A CA 1
ATOM 807 C C . TYR A 1 100 ? 23.772 3.185 -37.772 1.00 93.25 100 TYR A C 1
ATOM 809 O O . TYR A 1 100 ? 22.965 3.045 -36.861 1.00 93.25 100 TYR A O 1
ATOM 817 N N . ALA A 1 101 ? 23.621 2.578 -38.953 1.00 92.31 101 ALA A N 1
ATOM 818 C CA . ALA A 1 101 ? 22.448 1.765 -39.269 1.00 92.31 101 ALA A CA 1
ATOM 819 C C . ALA A 1 101 ? 22.287 0.564 -38.317 1.00 92.31 101 ALA A C 1
ATOM 821 O O . ALA A 1 101 ? 21.175 0.105 -38.062 1.00 92.31 101 ALA A O 1
ATOM 822 N N . SER A 1 102 ? 23.394 0.022 -37.795 1.00 94.56 102 SER A N 1
ATOM 823 C CA . SER A 1 102 ? 23.343 -1.021 -36.773 1.00 94.56 102 SER A CA 1
ATOM 824 C C . SER A 1 102 ? 22.885 -0.472 -35.424 1.00 94.56 102 SER A C 1
ATOM 826 O O . SER A 1 102 ? 22.079 -1.133 -34.782 1.00 94.56 102 SER A O 1
ATOM 828 N N . ILE A 1 103 ? 23.397 0.682 -34.988 1.00 93.81 103 ILE A N 1
ATOM 829 C CA . ILE A 1 103 ? 23.013 1.323 -33.720 1.00 93.81 103 ILE A CA 1
ATOM 830 C C . ILE A 1 103 ? 21.520 1.651 -33.739 1.00 93.81 103 ILE A C 1
ATOM 832 O O . ILE A 1 103 ? 20.798 1.218 -32.845 1.00 93.81 103 ILE A O 1
ATOM 836 N N . GLU A 1 104 ? 21.052 2.292 -34.807 1.00 91.94 104 GLU A N 1
ATOM 837 C CA . GLU A 1 104 ? 19.648 2.664 -34.989 1.00 91.94 104 GLU A CA 1
ATOM 838 C C . GLU A 1 104 ? 18.722 1.439 -34.903 1.00 91.94 104 GLU A C 1
ATOM 840 O O . GLU A 1 104 ? 17.719 1.430 -34.191 1.00 91.94 104 GLU A O 1
ATOM 845 N N . ARG A 1 105 ? 19.085 0.339 -35.575 1.00 91.88 105 ARG A N 1
ATOM 846 C CA . ARG A 1 105 ? 18.237 -0.863 -35.614 1.00 91.88 105 ARG A CA 1
ATOM 847 C C . ARG A 1 105 ? 18.262 -1.688 -34.337 1.00 91.88 105 ARG A C 1
ATOM 849 O O . ARG A 1 105 ? 17.264 -2.340 -34.036 1.00 91.88 105 ARG A O 1
ATOM 856 N N . THR A 1 106 ? 19.391 -1.756 -33.635 1.00 92.19 106 THR A N 1
ATOM 857 C CA . THR A 1 106 ? 19.536 -2.679 -32.498 1.00 92.19 106 THR A CA 1
ATOM 858 C C . THR A 1 106 ? 19.486 -1.963 -31.161 1.00 92.19 106 THR A C 1
ATOM 860 O O . THR A 1 106 ? 18.781 -2.413 -30.256 1.00 92.19 106 THR A O 1
ATOM 863 N N . VAL A 1 107 ? 20.207 -0.856 -31.022 1.00 92.38 107 VAL A N 1
ATOM 864 C CA . VAL A 1 107 ? 20.343 -0.140 -29.755 1.00 92.38 107 VAL A CA 1
ATOM 865 C C . VAL A 1 107 ? 19.112 0.717 -29.520 1.00 92.38 107 VAL A C 1
ATOM 867 O O . VAL A 1 107 ? 18.460 0.533 -28.497 1.00 92.38 107 VAL A O 1
ATOM 870 N N . ASP A 1 108 ? 18.724 1.559 -30.475 1.00 93.62 108 ASP A N 1
ATOM 871 C CA . ASP A 1 108 ? 17.635 2.518 -30.248 1.00 93.62 108 ASP A CA 1
ATOM 872 C C . ASP A 1 108 ? 16.282 1.816 -30.107 1.00 93.62 108 ASP A C 1
ATOM 874 O O . ASP A 1 108 ? 15.507 2.123 -29.200 1.00 93.62 108 ASP A O 1
ATOM 878 N N . VAL A 1 109 ? 16.031 0.785 -30.921 1.00 94.19 109 VAL A N 1
ATOM 879 C CA . VAL A 1 109 ? 14.814 -0.036 -30.811 1.00 94.19 109 VAL A CA 1
ATOM 880 C C . VAL A 1 109 ? 14.741 -0.752 -29.460 1.00 94.19 109 VAL A C 1
ATOM 882 O O . VAL A 1 109 ? 13.694 -0.741 -28.809 1.00 94.19 109 VAL A O 1
ATOM 885 N N . SER A 1 110 ? 15.836 -1.377 -29.011 1.00 94.94 110 SER A N 1
ATOM 886 C CA . SER A 1 110 ? 15.842 -2.101 -27.732 1.00 94.94 110 SER A CA 1
ATOM 887 C C . SER A 1 110 ? 15.768 -1.157 -26.532 1.00 94.94 110 SER A C 1
ATOM 889 O O . SER A 1 110 ? 15.060 -1.449 -25.566 1.00 94.94 110 SER A O 1
ATOM 891 N N . PHE A 1 111 ? 16.427 -0.002 -26.613 1.00 96.31 111 PHE A N 1
ATOM 892 C CA . PHE A 1 111 ? 16.362 1.047 -25.606 1.00 96.31 111 PHE A CA 1
ATOM 893 C C . PHE A 1 111 ? 14.950 1.630 -25.500 1.00 96.31 111 PHE A C 1
ATOM 895 O O . PHE A 1 111 ? 14.397 1.689 -24.402 1.00 96.31 111 PHE A O 1
ATOM 902 N N . GLY A 1 112 ? 14.325 1.975 -26.630 1.00 96.19 112 GLY A N 1
ATOM 903 C CA . GLY A 1 112 ? 12.945 2.459 -26.681 1.00 96.19 112 GLY A CA 1
ATOM 904 C C . GLY A 1 112 ? 11.952 1.439 -26.119 1.00 96.19 112 GLY A C 1
ATOM 905 O O . GLY A 1 112 ? 11.104 1.785 -25.295 1.00 96.19 112 GLY A O 1
ATOM 906 N N . ALA A 1 113 ? 12.105 0.158 -26.472 1.00 96.69 113 ALA A N 1
ATOM 907 C CA . ALA A 1 113 ? 11.309 -0.922 -25.891 1.00 96.69 113 ALA A CA 1
ATOM 908 C C . ALA A 1 113 ? 11.506 -1.032 -24.366 1.00 96.69 113 ALA A C 1
ATOM 910 O O . ALA A 1 113 ? 10.532 -1.188 -23.626 1.00 96.69 113 ALA A O 1
ATOM 911 N N . GLY A 1 114 ? 12.747 -0.898 -23.887 1.00 97.31 114 GLY A N 1
ATOM 912 C CA . GLY A 1 114 ? 13.073 -0.868 -22.462 1.00 97.31 114 GLY A CA 1
ATOM 913 C C . GLY A 1 114 ? 12.427 0.309 -21.731 1.00 97.31 114 GLY A C 1
ATOM 914 O O . GLY A 1 114 ? 11.846 0.120 -20.662 1.00 97.31 114 GLY A O 1
ATOM 915 N N . LEU A 1 115 ? 12.454 1.505 -22.324 1.00 98.25 115 LEU A N 1
ATOM 916 C CA . LEU A 1 115 ? 11.847 2.707 -21.753 1.00 98.25 115 LEU A CA 1
ATOM 917 C C . LEU A 1 115 ? 10.318 2.589 -21.672 1.00 98.25 115 LEU A C 1
ATOM 919 O O . LEU A 1 115 ? 9.724 2.943 -20.653 1.00 98.25 115 LEU A O 1
ATOM 923 N N . LEU A 1 116 ? 9.678 2.031 -22.704 1.00 98.12 116 LEU A N 1
ATOM 924 C CA . LEU A 1 116 ? 8.241 1.750 -22.694 1.00 98.12 116 LEU A CA 1
ATOM 925 C C . LEU A 1 116 ? 7.869 0.715 -21.625 1.00 98.12 116 LEU A C 1
ATOM 927 O O . LEU A 1 116 ? 6.897 0.916 -20.894 1.00 98.12 116 LEU A O 1
ATOM 931 N N . ALA A 1 117 ? 8.651 -0.360 -21.496 1.00 98.38 117 ALA A N 1
ATOM 932 C CA . ALA A 1 117 ? 8.444 -1.374 -20.465 1.00 98.38 117 ALA A CA 1
ATOM 933 C C . ALA A 1 117 ? 8.608 -0.790 -19.053 1.00 98.38 117 ALA A C 1
ATOM 935 O O . ALA A 1 117 ? 7.774 -1.040 -18.181 1.00 98.38 117 ALA A O 1
ATOM 936 N N . PHE A 1 118 ? 9.639 0.032 -18.840 1.00 98.31 118 PHE A N 1
ATOM 937 C CA . PHE A 1 118 ? 9.874 0.731 -17.580 1.00 98.31 118 PHE A CA 1
ATOM 938 C C . PHE A 1 118 ? 8.724 1.686 -17.235 1.00 98.31 118 PHE A C 1
ATOM 940 O O . PHE A 1 118 ? 8.168 1.598 -16.144 1.00 98.31 118 PHE A O 1
ATOM 947 N N . ASN A 1 119 ? 8.292 2.526 -18.181 1.00 98.25 119 ASN A N 1
ATOM 948 C CA . ASN A 1 119 ? 7.137 3.411 -18.003 1.00 98.25 119 ASN A CA 1
ATOM 949 C C . ASN A 1 119 ? 5.862 2.619 -17.657 1.00 98.25 119 ASN A C 1
ATOM 951 O O . ASN A 1 119 ? 5.114 2.990 -16.753 1.00 98.25 119 ASN A O 1
ATOM 955 N N . GLY A 1 120 ? 5.634 1.488 -18.332 1.00 98.44 120 GLY A N 1
ATOM 956 C CA . GLY A 1 120 ? 4.538 0.574 -18.014 1.00 98.44 120 GLY A CA 1
ATOM 957 C C . GLY A 1 120 ? 4.617 0.031 -16.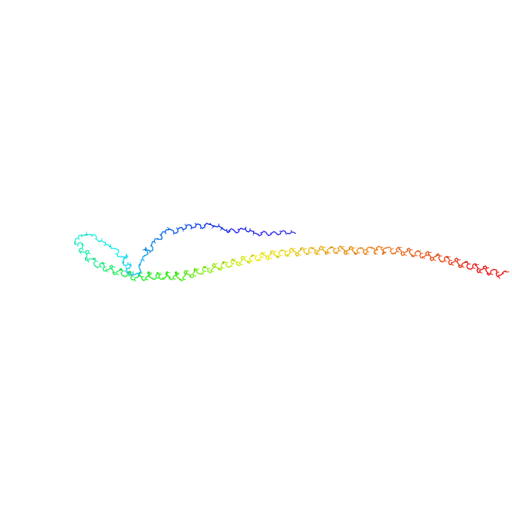584 1.00 98.44 120 GLY A C 1
ATOM 958 O O . GLY A 1 120 ? 3.614 0.026 -15.870 1.00 98.44 120 GLY A O 1
ATOM 959 N N . ALA A 1 121 ? 5.807 -0.371 -16.131 1.00 98.44 121 ALA A N 1
ATOM 960 C CA . ALA A 1 121 ? 6.029 -0.822 -14.760 1.00 98.44 121 ALA A CA 1
ATOM 961 C C . ALA A 1 121 ? 5.780 0.297 -13.734 1.00 98.44 121 ALA A C 1
ATOM 963 O O . ALA A 1 121 ? 5.084 0.061 -12.746 1.00 98.44 121 ALA A O 1
ATOM 964 N N . CYS A 1 122 ? 6.263 1.518 -13.988 1.00 98.31 122 CYS A N 1
ATOM 965 C CA . CYS A 1 122 ? 6.011 2.683 -13.136 1.00 98.31 122 CYS A CA 1
ATOM 966 C C . CYS A 1 122 ? 4.513 2.979 -13.004 1.00 98.31 122 CYS A C 1
ATOM 968 O O . CYS A 1 122 ? 4.015 3.064 -11.884 1.00 98.31 122 CYS A O 1
ATOM 970 N N . LYS A 1 123 ? 3.775 3.028 -14.121 1.00 98.56 123 LYS A N 1
ATOM 971 C CA . LYS A 1 123 ? 2.314 3.230 -14.116 1.00 98.56 123 LYS A CA 1
ATOM 972 C C . LYS A 1 123 ? 1.575 2.132 -13.352 1.00 98.56 123 LYS A C 1
ATOM 974 O O . LYS A 1 123 ? 0.612 2.407 -12.639 1.00 98.56 123 LYS A O 1
ATOM 979 N N . ASN A 1 124 ? 2.023 0.883 -13.472 1.00 98.50 124 ASN A N 1
ATOM 980 C CA . ASN A 1 124 ? 1.440 -0.231 -12.724 1.00 98.50 124 ASN A CA 1
ATOM 981 C C . ASN A 1 124 ? 1.684 -0.101 -11.214 1.00 98.50 124 ASN A C 1
ATOM 983 O O . ASN A 1 124 ? 0.762 -0.330 -10.430 1.00 98.50 124 ASN A O 1
ATOM 987 N N . ILE A 1 125 ? 2.897 0.285 -10.805 1.00 98.44 125 ILE A N 1
ATOM 988 C CA . ILE A 1 125 ? 3.240 0.524 -9.396 1.00 98.44 125 ILE A CA 1
ATOM 989 C C . ILE A 1 125 ? 2.425 1.690 -8.838 1.00 98.44 125 ILE A C 1
ATOM 991 O O . ILE A 1 125 ? 1.857 1.566 -7.754 1.00 98.44 125 ILE A O 1
ATOM 995 N N . GLU A 1 126 ? 2.324 2.792 -9.578 1.00 98.12 126 GLU A N 1
ATOM 996 C CA . GLU A 1 126 ? 1.532 3.960 -9.195 1.00 98.12 126 GLU A CA 1
ATOM 997 C C . GLU A 1 126 ? 0.062 3.578 -8.991 1.00 98.12 126 GLU A C 1
ATOM 999 O O . GLU A 1 126 ? -0.492 3.790 -7.911 1.00 98.12 126 GLU A O 1
ATOM 1004 N N . LYS A 1 127 ? -0.541 2.899 -9.974 1.00 98.44 127 LYS A N 1
ATOM 1005 C CA . LYS A 1 127 ? -1.920 2.408 -9.888 1.00 98.44 127 LYS A CA 1
ATOM 1006 C C . LYS A 1 127 ? -2.126 1.472 -8.697 1.00 98.44 127 LYS A C 1
ATOM 1008 O O . LYS A 1 127 ? -3.104 1.615 -7.966 1.00 98.44 127 LYS A O 1
ATOM 1013 N N . SER A 1 128 ? -1.223 0.512 -8.492 1.00 98.12 128 SER A N 1
ATOM 1014 C CA . SER A 1 128 ? -1.313 -0.417 -7.360 1.00 98.12 128 SER A CA 1
ATOM 1015 C C . SER A 1 128 ? -1.186 0.308 -6.023 1.00 98.12 128 SER A C 1
ATOM 1017 O O . SER A 1 128 ? -1.879 -0.043 -5.071 1.00 98.12 128 SER A O 1
ATOM 1019 N N . THR A 1 129 ? -0.309 1.306 -5.939 1.00 98.31 129 THR A N 1
ATOM 1020 C CA . THR A 1 129 ? -0.097 2.088 -4.718 1.00 98.31 129 THR A CA 1
ATOM 1021 C C . THR A 1 129 ? -1.323 2.937 -4.408 1.00 98.31 129 THR A C 1
ATOM 1023 O O . THR A 1 129 ? -1.781 2.926 -3.269 1.00 98.31 129 THR A O 1
ATOM 1026 N N . ALA A 1 130 ? -1.912 3.589 -5.414 1.00 98.25 130 ALA A N 1
ATOM 1027 C CA . ALA A 1 130 ? -3.143 4.360 -5.260 1.00 98.25 130 ALA A CA 1
ATOM 1028 C C . ALA A 1 130 ? -4.297 3.498 -4.715 1.00 98.25 130 ALA A C 1
ATOM 1030 O O . ALA A 1 130 ? -4.922 3.867 -3.721 1.00 98.25 130 ALA A O 1
ATOM 1031 N N . LEU A 1 131 ? -4.513 2.307 -5.291 1.00 98.44 131 LEU A N 1
ATOM 1032 C CA . LEU A 1 131 ? -5.534 1.363 -4.816 1.00 98.44 131 LEU A CA 1
ATOM 1033 C C . LEU A 1 131 ? -5.274 0.888 -3.380 1.00 98.44 131 LEU A C 1
ATOM 1035 O O . LEU A 1 131 ? -6.200 0.790 -2.575 1.00 98.44 131 LEU A O 1
ATOM 1039 N N . ASN A 1 132 ? -4.014 0.610 -3.037 1.00 98.38 132 ASN A N 1
ATOM 1040 C CA . ASN A 1 132 ? -3.646 0.195 -1.684 1.00 98.38 132 ASN A CA 1
ATOM 1041 C C . ASN A 1 132 ? -3.897 1.309 -0.661 1.00 98.38 132 ASN A C 1
ATOM 1043 O O . ASN A 1 132 ? -4.408 1.035 0.425 1.00 98.38 132 ASN A O 1
ATOM 1047 N N . VAL A 1 133 ? -3.566 2.558 -1.003 1.00 98.38 133 VAL A N 1
ATOM 1048 C CA . VAL A 1 133 ? -3.821 3.723 -0.146 1.00 98.38 133 VAL A CA 1
ATOM 1049 C C . VAL A 1 133 ? -5.321 3.912 0.069 1.00 98.38 133 VAL A C 1
ATOM 1051 O O . VAL A 1 133 ? -5.747 4.056 1.214 1.00 98.38 133 VAL A O 1
ATOM 1054 N N . GLU A 1 134 ? -6.131 3.835 -0.989 1.00 98.38 134 GLU A N 1
ATOM 1055 C CA . GLU A 1 134 ? -7.592 3.933 -0.889 1.00 98.38 134 GLU A CA 1
ATOM 1056 C C . GLU A 1 134 ? -8.174 2.819 -0.001 1.00 98.38 134 GLU A C 1
ATOM 1058 O O . GLU A 1 134 ? -8.947 3.082 0.925 1.00 98.38 134 GLU A O 1
ATOM 1063 N N . SER A 1 135 ? -7.743 1.571 -0.216 1.00 98.44 135 SER A N 1
ATOM 1064 C CA . SER A 1 135 ? -8.169 0.431 0.601 1.00 98.44 135 SER A CA 1
ATOM 1065 C C . SER A 1 135 ? -7.787 0.601 2.072 1.00 98.44 135 SER A C 1
ATOM 1067 O O . SER A 1 135 ? -8.579 0.266 2.956 1.00 98.44 135 SER A O 1
ATOM 1069 N N . LEU A 1 136 ? -6.586 1.113 2.354 1.00 98.44 136 LEU A N 1
ATOM 1070 C CA . LEU A 1 136 ? -6.117 1.345 3.717 1.00 98.44 136 LEU A CA 1
ATOM 1071 C C . LEU A 1 136 ? -6.917 2.459 4.399 1.00 98.44 136 LEU A C 1
ATOM 1073 O O . LEU A 1 136 ? -7.315 2.307 5.554 1.00 98.44 136 LEU A O 1
ATOM 1077 N N . GLN A 1 137 ? -7.193 3.556 3.689 1.00 98.56 137 GLN A N 1
ATOM 1078 C CA . GLN A 1 137 ? -8.019 4.653 4.195 1.00 98.56 137 GLN A CA 1
ATOM 1079 C C . GLN A 1 137 ? -9.435 4.180 4.527 1.00 98.56 137 GLN A C 1
ATOM 1081 O O . GLN A 1 137 ? -9.952 4.502 5.601 1.00 98.56 137 GLN A O 1
ATOM 1086 N N . LYS A 1 138 ? -10.037 3.368 3.650 1.00 98.50 138 LYS A N 1
ATOM 1087 C CA . LYS A 1 138 ? -11.353 2.769 3.883 1.00 98.50 138 LYS A CA 1
ATOM 1088 C C . LYS A 1 138 ? -11.352 1.871 5.120 1.00 98.50 138 LYS A C 1
ATOM 1090 O O . LYS A 1 138 ? -12.173 2.076 6.011 1.00 98.50 138 LYS A O 1
ATOM 1095 N N . ALA A 1 139 ? -10.401 0.940 5.218 1.00 98.38 139 ALA A N 1
ATOM 1096 C CA . ALA A 1 139 ? -10.284 0.054 6.375 1.00 98.38 139 ALA A CA 1
ATOM 1097 C C . ALA A 1 139 ? -10.082 0.846 7.677 1.00 98.38 139 ALA A C 1
ATOM 1099 O O . ALA A 1 139 ? -10.714 0.562 8.693 1.00 98.38 139 ALA A O 1
ATOM 1100 N N . HIS A 1 140 ? -9.247 1.886 7.650 1.00 98.31 140 HIS A N 1
ATOM 1101 C CA . HIS A 1 140 ? -9.035 2.760 8.799 1.00 98.31 140 HIS A CA 1
ATOM 1102 C C . HIS A 1 140 ? -10.320 3.493 9.220 1.00 98.31 140 HIS A C 1
ATOM 1104 O O . HIS A 1 140 ? -10.631 3.546 10.412 1.00 98.31 140 HIS A O 1
ATOM 1110 N N . ALA A 1 141 ? -11.090 4.026 8.265 1.00 98.50 141 ALA A N 1
ATOM 1111 C CA . ALA A 1 141 ? -12.371 4.670 8.548 1.00 98.50 141 ALA A CA 1
ATOM 1112 C C . ALA A 1 141 ? -13.383 3.685 9.161 1.00 98.50 141 ALA A C 1
ATOM 1114 O O . ALA A 1 141 ? -13.999 4.000 10.178 1.00 98.50 141 ALA A O 1
ATOM 1115 N N . GLU A 1 142 ? -13.496 2.476 8.606 1.00 98.56 142 GLU A N 1
ATOM 1116 C CA . GLU A 1 142 ? -14.355 1.409 9.137 1.00 98.56 142 GLU A CA 1
ATOM 1117 C C . GLU A 1 142 ? -13.954 1.006 10.564 1.00 98.56 142 GLU A C 1
ATOM 1119 O O . GLU A 1 142 ? -14.807 0.894 11.447 1.00 98.56 142 GLU A O 1
ATOM 1124 N N . HIS A 1 143 ? -12.653 0.843 10.822 1.00 98.31 143 HIS A N 1
ATOM 1125 C CA . HIS A 1 143 ? -12.142 0.540 12.156 1.00 98.31 143 HIS A CA 1
ATOM 1126 C C . HIS A 1 143 ? -12.436 1.655 13.156 1.00 98.31 143 HIS A C 1
ATOM 1128 O O . HIS A 1 143 ? -12.846 1.364 14.279 1.00 98.31 143 HIS A O 1
ATOM 1134 N N . LYS A 1 144 ? -12.265 2.919 12.758 1.00 98.44 144 LYS A N 1
ATOM 1135 C CA . LYS A 1 144 ? -12.579 4.066 13.612 1.00 98.44 144 LYS A CA 1
ATOM 1136 C C . LYS A 1 144 ? -14.056 4.070 14.005 1.00 98.44 144 LYS A C 1
ATOM 1138 O O . LYS A 1 144 ? -14.349 4.214 15.188 1.00 98.44 144 LYS A O 1
ATOM 1143 N N . THR A 1 145 ? -14.959 3.863 13.048 1.00 98.50 145 THR A N 1
ATOM 1144 C CA . THR A 1 145 ? -16.401 3.774 13.319 1.00 98.50 145 THR A CA 1
ATOM 1145 C C . THR A 1 145 ? -16.713 2.614 14.259 1.00 98.50 145 THR A C 1
ATOM 1147 O O . THR A 1 145 ? -17.321 2.826 15.300 1.00 98.50 145 THR A O 1
ATOM 1150 N N . ARG A 1 146 ? -16.182 1.415 13.985 1.00 98.50 146 ARG A N 1
ATOM 1151 C CA . ARG A 1 146 ? -16.381 0.245 14.854 1.00 98.50 146 ARG A CA 1
ATOM 1152 C C . ARG A 1 146 ? -15.893 0.482 16.286 1.00 98.50 146 ARG A C 1
ATOM 1154 O O . ARG A 1 146 ? -16.525 0.009 17.224 1.00 98.50 146 ARG A O 1
ATOM 1161 N N . VAL A 1 147 ? -14.763 1.166 16.470 1.00 98.50 147 VAL A N 1
ATOM 1162 C CA . VAL A 1 147 ? -14.255 1.500 17.810 1.00 98.50 147 VAL A CA 1
ATOM 1163 C C . VAL A 1 147 ? -15.200 2.461 18.526 1.00 98.50 147 VAL A C 1
ATOM 1165 O O . VAL A 1 147 ? -15.479 2.247 19.701 1.00 98.50 147 VAL A O 1
ATOM 1168 N N . VAL A 1 148 ? -15.711 3.482 17.834 1.00 98.56 148 VAL A N 1
ATOM 1169 C CA . VAL A 1 148 ? -16.702 4.410 18.400 1.00 98.56 148 VAL A CA 1
ATOM 1170 C C . VAL A 1 148 ? -17.971 3.662 18.813 1.00 98.56 148 VAL A C 1
ATOM 1172 O O . VAL A 1 148 ? -18.416 3.829 19.945 1.00 98.56 148 VAL A O 1
ATOM 1175 N N . ASP A 1 149 ? -18.489 2.778 17.960 1.00 98.50 149 ASP A N 1
ATOM 1176 C CA . ASP A 1 149 ? -19.682 1.978 18.260 1.00 98.50 149 ASP A CA 1
ATOM 1177 C C . ASP A 1 149 ? -19.464 1.062 19.476 1.00 98.50 149 ASP A C 1
ATOM 1179 O O . ASP A 1 149 ? -20.315 0.962 20.357 1.00 98.50 149 ASP A O 1
ATOM 1183 N N . LEU A 1 150 ? -18.300 0.407 19.561 1.00 98.56 150 LEU A N 1
ATOM 1184 C CA . LEU A 1 150 ? -17.953 -0.449 20.699 1.00 98.56 150 LEU A CA 1
ATOM 1185 C C . LEU A 1 150 ? -17.829 0.338 22.005 1.00 98.56 150 LEU A C 1
ATOM 1187 O O . LEU A 1 150 ? -18.249 -0.163 23.046 1.00 98.56 150 LEU A O 1
ATOM 1191 N N . LEU A 1 151 ? -17.258 1.543 21.959 1.00 98.50 151 LEU A N 1
ATOM 1192 C CA . LEU A 1 151 ? -17.185 2.419 23.126 1.00 98.50 151 LEU A CA 1
ATOM 1193 C C . LEU A 1 151 ? -18.581 2.880 23.558 1.00 98.50 151 LEU A C 1
ATOM 1195 O O . LEU A 1 151 ? -18.875 2.818 24.747 1.00 98.50 151 LEU A O 1
ATOM 1199 N N . GLY A 1 152 ? -19.455 3.237 22.612 1.00 98.56 152 GLY A N 1
ATOM 1200 C CA . GLY A 1 152 ? -20.852 3.573 22.904 1.00 98.56 152 GLY A CA 1
ATOM 1201 C C . GLY A 1 152 ? -21.597 2.420 23.583 1.00 98.56 152 GLY A C 1
ATOM 1202 O O . GLY A 1 152 ? -22.158 2.595 24.662 1.00 98.56 152 GLY A O 1
ATOM 1203 N N . ASN A 1 153 ? -21.505 1.208 23.028 1.00 98.50 153 ASN A N 1
ATOM 1204 C CA . ASN A 1 153 ? -22.105 0.013 23.635 1.00 98.50 153 ASN A CA 1
ATOM 1205 C C . ASN A 1 153 ? -21.559 -0.259 25.046 1.00 98.50 153 ASN A C 1
ATOM 1207 O O . ASN A 1 153 ? -22.290 -0.693 25.935 1.00 98.50 153 ASN A O 1
ATOM 1211 N N . LEU A 1 154 ? -20.262 -0.024 25.262 1.00 98.44 154 LEU A N 1
ATOM 1212 C CA . LEU A 1 154 ? -19.637 -0.210 26.567 1.00 98.44 154 LEU A CA 1
ATOM 1213 C C . LEU A 1 154 ? -20.165 0.804 27.592 1.00 9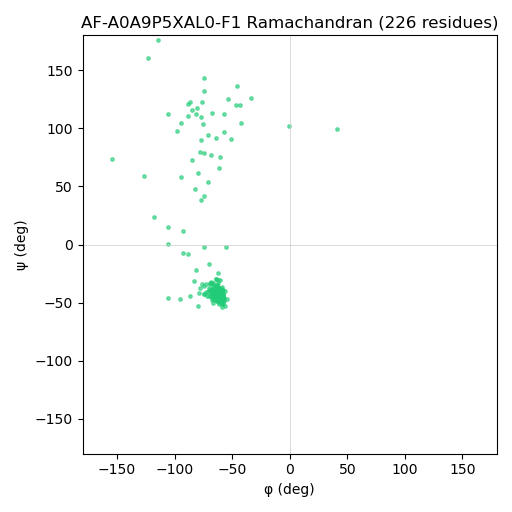8.44 154 LEU A C 1
ATOM 1215 O O . LEU A 1 154 ? -20.448 0.427 28.728 1.00 98.44 154 LEU A O 1
ATOM 1219 N N . GLU A 1 155 ? -20.314 2.071 27.204 1.00 98.56 155 GLU A N 1
ATOM 1220 C CA . GLU A 1 155 ? -20.905 3.117 28.045 1.00 98.56 155 GLU A CA 1
ATOM 1221 C C . GLU A 1 155 ? -22.355 2.788 28.427 1.00 98.56 155 GLU A C 1
ATOM 1223 O O . GLU A 1 155 ? -22.716 2.886 29.604 1.00 98.56 155 GLU A O 1
ATOM 1228 N N . GLU A 1 156 ? -23.163 2.318 27.473 1.00 98.50 156 GLU A N 1
ATOM 1229 C CA . GLU A 1 156 ? -24.536 1.865 27.724 1.00 98.50 156 GLU A CA 1
ATOM 1230 C C . GLU A 1 156 ? -24.586 0.693 28.715 1.00 98.50 156 GLU A C 1
ATOM 1232 O O . GLU A 1 156 ? -25.397 0.686 29.645 1.00 98.50 156 GLU A O 1
ATOM 1237 N N . GLU A 1 157 ? -23.685 -0.280 28.572 1.00 98.44 157 GLU A N 1
ATOM 1238 C CA . GLU A 1 157 ? -23.588 -1.421 29.483 1.00 98.44 157 GLU A CA 1
ATOM 1239 C C . GLU A 1 157 ? -23.173 -1.014 30.903 1.00 98.44 157 GLU A C 1
ATOM 1241 O O . GLU A 1 157 ? -23.721 -1.526 31.887 1.00 98.44 157 GLU A O 1
ATOM 1246 N N . TYR A 1 158 ? -22.257 -0.050 31.038 1.00 98.50 158 TYR A N 1
ATOM 1247 C CA . TYR A 1 158 ? -21.916 0.521 32.341 1.00 98.50 158 TYR A CA 1
ATOM 1248 C C . TYR A 1 158 ? -23.096 1.268 32.966 1.00 98.50 158 TYR A C 1
ATOM 1250 O O . TYR A 1 158 ? -23.374 1.066 34.150 1.00 98.50 158 TYR A O 1
ATOM 1258 N N . ALA A 1 159 ? -23.829 2.068 32.186 1.00 98.50 159 ALA A N 1
ATOM 1259 C CA . ALA A 1 159 ? -25.023 2.761 32.665 1.00 98.50 159 ALA A CA 1
ATOM 1260 C C . ALA A 1 159 ? -26.107 1.769 33.123 1.00 98.50 159 ALA A C 1
ATOM 1262 O O . ALA A 1 159 ? -26.692 1.928 34.197 1.00 98.50 159 ALA A O 1
ATOM 1263 N N . ARG A 1 160 ? -26.320 0.690 32.360 1.00 98.50 160 ARG A N 1
ATOM 1264 C CA . ARG A 1 160 ? -27.246 -0.392 32.715 1.00 98.50 160 ARG A CA 1
ATOM 1265 C C . ARG A 1 160 ? -26.838 -1.086 34.010 1.00 98.50 160 ARG A C 1
ATOM 1267 O O . ARG A 1 160 ? -27.690 -1.360 34.857 1.00 98.50 160 ARG A O 1
ATOM 1274 N N . ARG A 1 161 ? -25.544 -1.371 34.181 1.00 98.50 161 ARG A N 1
ATOM 1275 C CA . ARG A 1 161 ? -25.013 -1.974 35.408 1.00 98.50 161 ARG A CA 1
ATOM 1276 C C . ARG A 1 161 ? -25.232 -1.070 36.620 1.00 98.50 161 ARG A C 1
ATOM 1278 O O . ARG A 1 161 ? -25.654 -1.573 37.658 1.00 98.50 161 ARG A O 1
ATOM 1285 N N . GLU A 1 162 ? -24.962 0.225 36.490 1.00 98.44 162 GLU A N 1
ATOM 1286 C CA . GLU A 1 162 ? -25.181 1.196 37.566 1.00 98.44 162 GLU A CA 1
ATOM 1287 C C . GLU A 1 162 ? -26.661 1.248 37.959 1.00 98.44 162 GLU A C 1
ATOM 1289 O O . GLU A 1 162 ? -27.009 1.145 39.134 1.00 98.44 162 GLU A O 1
ATOM 1294 N N . GLN A 1 163 ? -27.557 1.285 36.971 1.00 98.31 163 GLN A N 1
ATOM 1295 C CA . GLN A 1 163 ? -28.994 1.253 37.222 1.00 98.31 163 GLN A CA 1
ATOM 1296 C C . GLN A 1 163 ? -29.432 -0.040 37.928 1.00 98.31 163 GLN A C 1
ATOM 1298 O O . GLN A 1 163 ? -30.239 0.004 38.857 1.00 98.31 163 GLN A O 1
ATOM 1303 N N . LEU A 1 164 ? -28.895 -1.193 37.517 1.00 98.50 164 LEU A N 1
ATOM 1304 C CA . LEU A 1 164 ? -29.160 -2.472 38.175 1.00 98.50 164 LEU A CA 1
ATOM 1305 C C . LEU A 1 164 ? -28.698 -2.449 39.638 1.00 98.50 164 LEU A C 1
ATOM 1307 O O . LEU A 1 164 ? -29.410 -2.948 40.506 1.00 98.50 164 LEU A O 1
ATOM 1311 N N . TRP A 1 165 ? -27.535 -1.854 39.910 1.00 98.56 165 TRP A N 1
ATOM 1312 C CA . TRP A 1 165 ? -26.996 -1.726 41.260 1.00 98.56 165 TRP A CA 1
ATOM 1313 C C . TRP A 1 165 ? -27.885 -0.855 42.151 1.00 98.56 165 TRP A C 1
ATOM 1315 O O . TRP A 1 165 ? -28.261 -1.280 43.242 1.00 98.56 165 TRP A O 1
ATOM 1325 N N . VAL A 1 166 ? -28.303 0.313 41.657 1.00 98.50 166 VAL A N 1
ATOM 1326 C CA . VAL A 1 166 ? -29.246 1.197 42.360 1.00 98.50 166 VAL A CA 1
ATOM 1327 C C . VAL A 1 166 ? -30.566 0.477 42.646 1.00 98.50 166 VAL A C 1
ATOM 1329 O O . VAL A 1 166 ? -31.066 0.524 43.770 1.00 98.50 166 VAL A O 1
ATOM 1332 N N . ASN A 1 167 ? -31.118 -0.233 41.657 1.00 98.31 167 ASN A N 1
ATOM 1333 C CA . ASN A 1 167 ? -32.357 -0.998 41.821 1.00 98.31 167 ASN A CA 1
ATOM 1334 C C . ASN A 1 167 ? -32.207 -2.118 42.859 1.00 98.31 167 ASN A C 1
ATOM 1336 O O . ASN A 1 167 ? -33.098 -2.318 43.682 1.00 98.31 167 ASN A O 1
ATOM 1340 N N . PHE A 1 168 ? -31.084 -2.837 42.830 1.00 98.19 168 PHE A N 1
ATOM 1341 C CA . PHE A 1 168 ? -30.781 -3.891 43.792 1.00 98.19 168 PHE A CA 1
ATOM 1342 C C . PHE A 1 168 ? -30.664 -3.338 45.213 1.00 98.19 168 PHE A C 1
ATOM 1344 O O . PHE A 1 168 ? -31.266 -3.886 46.134 1.00 98.19 168 PHE A O 1
ATOM 1351 N N . GLN A 1 169 ? -29.939 -2.232 45.388 1.00 98.38 169 GLN A N 1
ATOM 1352 C CA . GLN A 1 169 ? -29.780 -1.598 46.690 1.00 98.38 169 GLN A CA 1
ATOM 1353 C C . GLN A 1 169 ? -31.119 -1.113 47.244 1.00 98.38 169 GLN A C 1
ATOM 1355 O O . GLN A 1 169 ? -31.446 -1.412 48.387 1.00 98.38 169 GLN A O 1
ATOM 1360 N N . LYS A 1 170 ? -31.948 -0.488 46.402 1.00 98.06 170 LYS A N 1
ATOM 1361 C CA . LYS A 1 170 ? -33.309 -0.103 46.777 1.00 98.06 170 LYS A CA 1
ATOM 1362 C C . LYS A 1 170 ? -34.148 -1.306 47.224 1.00 98.06 170 LYS A C 1
ATOM 1364 O O . LYS A 1 170 ? -34.803 -1.232 48.257 1.00 98.06 170 LYS A O 1
ATOM 1369 N N . ALA A 1 171 ? -34.104 -2.417 46.487 1.00 97.88 171 ALA A N 1
ATOM 1370 C CA . ALA A 1 171 ? -34.838 -3.631 46.846 1.00 97.88 171 ALA A CA 1
ATOM 1371 C C . ALA A 1 171 ? -34.340 -4.255 48.164 1.00 97.88 171 ALA A C 1
ATOM 1373 O O . ALA A 1 171 ? -35.139 -4.763 48.950 1.00 97.88 171 ALA A O 1
ATOM 1374 N N . MET A 1 172 ? -33.030 -4.205 48.428 1.00 97.81 172 MET A N 1
ATOM 1375 C CA . MET A 1 172 ? -32.483 -4.617 49.721 1.00 97.81 172 MET A CA 1
ATOM 1376 C C . MET A 1 172 ? -32.956 -3.705 50.849 1.00 97.81 172 MET A C 1
ATOM 1378 O O . MET A 1 172 ? -33.402 -4.213 51.872 1.00 97.81 172 MET A O 1
ATOM 1382 N N . ASP A 1 173 ? -32.895 -2.387 50.668 1.00 97.56 173 ASP A N 1
ATOM 1383 C CA . ASP A 1 173 ? -33.322 -1.416 51.677 1.00 97.56 173 ASP A CA 1
ATOM 1384 C C . ASP A 1 173 ? -34.818 -1.572 52.001 1.00 97.56 173 ASP A C 1
ATOM 1386 O O . ASP A 1 173 ? -35.206 -1.554 53.169 1.00 97.56 173 ASP A O 1
ATOM 1390 N N . GLU A 1 174 ? -35.658 -1.807 50.987 1.00 97.06 174 GLU A N 1
ATOM 1391 C CA . GLU A 1 174 ? -37.092 -2.092 51.148 1.00 97.06 174 GLU A CA 1
ATOM 1392 C C . GLU A 1 174 ? -37.364 -3.377 51.945 1.00 97.06 174 GLU A C 1
ATOM 1394 O O . GLU A 1 174 ? -38.371 -3.456 52.647 1.00 97.06 174 GLU A O 1
ATOM 1399 N N . LEU A 1 175 ? -36.480 -4.377 51.874 1.00 96.56 175 LEU A N 1
ATOM 1400 C CA . LEU A 1 175 ? -36.618 -5.631 52.619 1.00 96.56 175 LEU A CA 1
ATOM 1401 C C . LEU A 1 175 ? -36.023 -5.544 54.033 1.00 96.56 175 LEU A C 1
ATOM 1403 O O . LEU A 1 175 ? -36.609 -6.038 54.998 1.00 96.56 175 LEU A O 1
ATOM 1407 N N . VAL A 1 176 ? -34.834 -4.954 54.154 1.00 97.06 176 VAL A N 1
ATOM 1408 C CA . VAL A 1 176 ? -34.029 -4.957 55.378 1.00 97.06 176 VAL A CA 1
ATOM 1409 C C . VAL A 1 176 ? -34.541 -3.929 56.378 1.00 97.06 176 VAL A C 1
ATOM 1411 O O . VAL A 1 176 ? -34.628 -4.256 57.561 1.00 97.06 176 VAL A O 1
ATOM 1414 N N . ASN A 1 177 ? -34.923 -2.725 55.940 1.00 96.00 177 ASN A N 1
ATOM 1415 C CA . ASN A 1 177 ? -35.350 -1.670 56.863 1.00 96.00 177 ASN A CA 1
ATOM 1416 C C . ASN A 1 177 ? -36.592 -2.065 57.683 1.00 96.00 177 ASN A C 1
ATOM 1418 O O . ASN A 1 177 ? -36.523 -1.963 58.909 1.00 96.00 177 ASN A O 1
ATOM 1422 N N . PRO A 1 178 ? -37.671 -2.628 57.097 1.00 95.44 178 PRO A N 1
ATOM 1423 C CA . PRO A 1 178 ? -38.818 -3.080 57.887 1.00 95.44 178 PRO A CA 1
ATOM 1424 C C . PRO A 1 178 ? -38.469 -4.214 58.855 1.00 95.44 178 PRO A C 1
ATOM 1426 O O . PRO A 1 178 ? -39.005 -4.283 59.960 1.00 95.44 178 PRO A O 1
ATOM 1429 N N . MET A 1 179 ? -37.560 -5.113 58.462 1.00 94.31 179 MET A N 1
ATOM 1430 C CA . MET A 1 179 ? -37.102 -6.206 59.325 1.00 94.31 179 MET A CA 1
ATOM 1431 C C . MET A 1 179 ? -36.265 -5.688 60.496 1.00 94.31 179 MET A C 1
ATOM 1433 O O . MET A 1 179 ? -36.430 -6.168 61.617 1.00 94.31 179 MET A O 1
ATOM 1437 N N . LEU A 1 180 ? -35.399 -4.700 60.260 1.00 95.12 180 LEU A N 1
ATOM 1438 C CA . LEU A 1 180 ? -34.641 -4.024 61.311 1.00 95.12 180 LEU A CA 1
ATOM 1439 C C . LEU A 1 180 ? -35.568 -3.272 62.267 1.00 95.12 180 LEU A C 1
ATOM 1441 O O . LEU A 1 180 ? -35.413 -3.410 63.479 1.00 95.12 180 LEU A O 1
ATOM 1445 N N . GLU A 1 181 ? -36.555 -2.540 61.749 1.00 94.31 181 GLU A N 1
ATOM 1446 C CA . GLU A 1 181 ? -37.573 -1.870 62.563 1.00 94.31 181 GLU A CA 1
ATOM 1447 C C . GLU A 1 181 ? -38.344 -2.886 63.416 1.00 94.31 181 GLU A C 1
ATOM 1449 O O . GLU A 1 181 ? -38.401 -2.749 64.640 1.00 94.31 181 GLU A O 1
ATOM 1454 N N . LEU A 1 182 ? -38.834 -3.973 62.812 1.00 94.25 182 LEU A N 1
ATOM 1455 C CA . LEU A 1 182 ? -39.537 -5.041 63.524 1.00 94.25 182 LEU A CA 1
ATOM 1456 C C . LEU A 1 182 ? -38.671 -5.675 64.621 1.00 94.25 182 LEU A C 1
ATOM 1458 O O . LEU A 1 182 ? -39.155 -5.891 65.735 1.00 94.25 182 LEU A O 1
ATOM 1462 N N . LEU A 1 183 ? -37.403 -5.966 64.319 1.00 93.62 183 LEU A N 1
ATOM 1463 C CA . LEU A 1 183 ? -36.459 -6.548 65.269 1.00 93.62 183 LEU A CA 1
ATOM 1464 C C . LEU A 1 183 ? -36.141 -5.573 66.409 1.00 93.62 183 LEU A C 1
ATOM 1466 O O . LEU A 1 183 ? -36.029 -5.998 67.555 1.00 93.62 183 LEU A O 1
ATOM 1470 N N . SER A 1 184 ? -36.049 -4.274 66.116 1.00 94.44 184 SER A N 1
ATOM 1471 C CA . SER A 1 184 ? -35.827 -3.232 67.122 1.00 94.44 184 SER A CA 1
ATOM 1472 C C . SER A 1 184 ? -37.023 -3.065 68.069 1.00 94.44 184 SER A C 1
ATOM 1474 O O . SER A 1 184 ? -36.845 -2.822 69.263 1.00 94.44 184 SER A O 1
ATOM 1476 N N . GLU A 1 185 ? -38.248 -3.271 67.575 1.00 93.69 185 GLU A N 1
ATOM 1477 C CA . GLU A 1 185 ? -39.474 -3.212 68.377 1.00 93.69 185 GLU A CA 1
ATOM 1478 C C . GLU A 1 185 ? -39.763 -4.505 69.153 1.00 93.69 185 GLU A C 1
ATOM 1480 O O . GLU A 1 185 ? -40.519 -4.484 70.133 1.00 93.69 185 GLU A O 1
ATOM 1485 N N . ALA A 1 186 ? -39.208 -5.638 68.715 1.00 92.88 186 ALA A N 1
ATOM 1486 C CA . ALA A 1 186 ? -39.507 -6.951 69.273 1.00 92.88 186 ALA A CA 1
ATOM 1487 C C . ALA A 1 186 ? -39.224 -7.056 70.786 1.00 92.88 186 ALA A C 1
ATOM 1489 O O . ALA A 1 186 ? -40.121 -7.527 71.489 1.00 92.88 186 ALA A O 1
ATOM 1490 N N . PRO A 1 187 ? -38.088 -6.566 71.336 1.00 93.56 187 PRO A N 1
ATOM 1491 C CA . PRO A 1 187 ? -37.852 -6.570 72.780 1.00 93.56 187 PRO A CA 1
ATOM 1492 C C . PRO A 1 187 ? -38.940 -5.817 73.549 1.00 93.56 187 PRO A C 1
ATOM 1494 O O . PRO A 1 187 ? -39.512 -6.348 74.495 1.00 93.56 187 PRO A O 1
ATOM 1497 N N . ALA A 1 188 ? -39.314 -4.617 73.096 1.00 92.31 188 ALA A N 1
ATOM 1498 C CA . ALA A 1 188 ? -40.349 -3.823 73.753 1.00 92.31 188 ALA A CA 1
ATOM 1499 C C . ALA A 1 188 ? -41.733 -4.496 73.689 1.00 92.31 188 ALA A C 1
ATOM 1501 O O . ALA A 1 188 ? -42.491 -4.458 74.660 1.00 92.31 188 ALA A O 1
ATOM 1502 N N . LYS A 1 189 ? -42.082 -5.126 72.559 1.00 91.69 189 LYS A N 1
ATOM 1503 C CA . LYS A 1 189 ? -43.320 -5.916 72.427 1.00 91.69 189 LYS A CA 1
ATOM 1504 C C . LYS A 1 189 ? -43.301 -7.147 73.336 1.00 91.69 189 LYS A C 1
ATOM 1506 O O . LYS A 1 189 ? -44.318 -7.445 73.963 1.00 91.69 189 LYS A O 1
ATOM 1511 N N . MET A 1 190 ? -42.162 -7.827 73.438 1.00 93.69 190 MET A N 1
ATOM 1512 C CA . MET A 1 190 ? -41.978 -8.985 74.309 1.00 93.69 190 MET A CA 1
ATOM 1513 C C . MET A 1 190 ? -42.146 -8.600 75.782 1.00 93.69 190 MET A C 1
ATOM 1515 O O . MET A 1 190 ? -42.972 -9.206 76.456 1.00 93.69 190 MET A O 1
ATOM 1519 N N . GLU A 1 191 ? -41.491 -7.532 76.244 1.00 94.19 191 GLU A N 1
ATOM 1520 C CA . GLU A 1 191 ? -41.633 -7.008 77.613 1.00 94.19 191 GLU A CA 1
ATOM 1521 C C . GLU A 1 191 ? -43.085 -6.639 77.950 1.00 94.19 191 GLU A C 1
ATOM 1523 O O . GLU A 1 191 ? -43.616 -7.026 78.991 1.00 94.19 191 GLU A O 1
ATOM 1528 N N . ARG A 1 192 ? -43.791 -5.956 77.036 1.00 91.75 192 ARG A N 1
ATOM 1529 C CA . ARG A 1 192 ? -45.224 -5.659 77.219 1.00 91.75 192 ARG A CA 1
ATOM 1530 C C . ARG A 1 192 ? -46.066 -6.928 77.323 1.00 91.75 192 ARG A C 1
ATOM 1532 O O . ARG A 1 192 ? -47.026 -6.956 78.090 1.00 91.75 192 ARG A O 1
ATOM 1539 N N . THR A 1 193 ? -45.729 -7.959 76.551 1.00 92.88 193 THR A N 1
ATOM 1540 C CA . THR A 1 193 ? -46.444 -9.241 76.564 1.00 92.88 193 THR A CA 1
ATOM 1541 C C . THR A 1 193 ? -46.191 -9.990 77.871 1.00 92.88 193 THR A C 1
ATOM 1543 O O . THR A 1 193 ? -47.155 -10.440 78.487 1.00 92.88 193 THR A O 1
ATOM 1546 N N . ILE A 1 194 ? -44.937 -10.042 78.340 1.00 93.19 194 ILE A N 1
ATOM 1547 C CA . ILE A 1 194 ? -44.555 -10.607 79.645 1.00 93.19 194 ILE A CA 1
ATOM 1548 C C . ILE A 1 194 ? -45.339 -9.909 80.758 1.00 93.19 194 ILE A C 1
ATOM 1550 O O . ILE A 1 194 ? -46.069 -10.570 81.492 1.00 93.19 194 ILE A O 1
ATOM 1554 N N . ALA A 1 195 ? -45.303 -8.574 80.814 1.00 93.81 195 ALA A N 1
ATOM 1555 C CA . ALA A 1 195 ? -46.024 -7.804 81.826 1.00 93.81 195 ALA A CA 1
ATOM 1556 C C . ALA A 1 195 ? -47.545 -8.061 81.806 1.00 93.81 195 ALA A C 1
ATOM 1558 O O . ALA A 1 195 ? -48.196 -8.097 82.854 1.00 93.81 195 ALA A O 1
ATOM 1559 N N . ASN A 1 196 ? -48.139 -8.251 80.623 1.00 93.25 196 ASN A N 1
ATOM 1560 C CA . ASN A 1 196 ? -49.570 -8.524 80.493 1.00 93.25 196 ASN A CA 1
ATOM 1561 C C . ASN A 1 196 ? -49.930 -9.950 80.950 1.00 93.25 196 ASN A C 1
ATOM 1563 O O . ASN A 1 196 ? -50.926 -10.131 81.652 1.00 93.25 196 ASN A O 1
ATOM 1567 N N . ILE A 1 197 ? -49.100 -10.945 80.612 1.00 93.31 197 ILE A N 1
ATOM 1568 C CA . ILE A 1 197 ? -49.243 -12.331 81.085 1.00 93.31 197 ILE A CA 1
ATOM 1569 C C . ILE A 1 197 ? -49.080 -12.389 82.607 1.00 93.31 197 ILE A C 1
ATOM 1571 O O . ILE A 1 197 ? -49.911 -12.986 83.287 1.00 93.31 197 ILE A O 1
ATOM 1575 N N . GLU A 1 198 ? -48.076 -11.711 83.167 1.00 93.31 198 GLU A N 1
ATOM 1576 C CA . GLU A 1 198 ? -47.885 -11.614 84.618 1.00 93.31 198 GLU A CA 1
ATOM 1577 C C . GLU A 1 198 ? -49.107 -10.999 85.312 1.00 93.31 198 GLU A C 1
ATOM 1579 O O . GLU A 1 198 ? -49.560 -11.489 86.351 1.00 93.31 198 GLU A O 1
ATOM 1584 N N . LYS A 1 199 ? -49.687 -9.945 84.726 1.00 93.38 199 LYS A N 1
ATOM 1585 C CA . LYS A 1 199 ? -50.906 -9.313 85.241 1.00 93.38 199 LYS A CA 1
ATOM 1586 C C . LYS A 1 199 ? -52.105 -10.266 85.209 1.00 93.38 199 LYS A C 1
ATOM 1588 O O . LYS A 1 199 ? -52.846 -10.319 86.191 1.00 93.38 199 LYS A O 1
ATOM 1593 N N . GLN A 1 200 ? -52.295 -11.010 84.118 1.00 92.25 200 GLN A N 1
ATOM 1594 C CA . GLN A 1 200 ? -53.361 -12.012 83.996 1.00 92.25 200 GLN A CA 1
ATOM 1595 C C . GLN A 1 200 ? -53.170 -13.173 84.981 1.00 92.25 200 GLN A C 1
ATOM 1597 O O . GLN A 1 200 ? -54.123 -13.548 85.660 1.00 92.25 200 GLN A O 1
ATOM 1602 N N . SER A 1 201 ? -51.942 -13.676 85.133 1.00 91.31 201 SER A N 1
ATOM 1603 C CA . SER A 1 201 ? -51.605 -14.731 86.097 1.00 91.31 201 SER A CA 1
ATOM 1604 C C . SER A 1 201 ? -51.962 -14.317 87.524 1.00 91.31 201 SER A C 1
ATOM 1606 O O . SER A 1 201 ? -52.674 -15.034 88.221 1.00 91.31 201 SER A O 1
ATOM 1608 N N . ARG A 1 202 ? -51.564 -13.108 87.942 1.00 90.38 202 ARG A N 1
ATOM 1609 C CA . ARG A 1 202 ? -51.906 -12.574 89.272 1.00 90.38 202 ARG A CA 1
ATOM 1610 C C . ARG A 1 202 ? -53.412 -12.393 89.473 1.00 90.38 202 ARG A C 1
ATOM 1612 O O . ARG A 1 202 ? -53.895 -12.509 90.598 1.00 90.38 202 ARG A O 1
ATOM 1619 N N . ALA A 1 203 ? -54.156 -12.054 88.420 1.00 88.25 203 ALA A N 1
ATOM 1620 C CA . ALA A 1 203 ? -55.611 -11.944 88.491 1.00 88.25 203 ALA A CA 1
ATOM 1621 C C . ALA A 1 203 ? -56.264 -13.321 88.692 1.00 88.25 203 ALA A C 1
ATOM 1623 O O . ALA A 1 203 ? -57.094 -13.460 89.588 1.00 88.25 203 ALA A O 1
ATOM 1624 N N . LEU A 1 204 ? -55.826 -14.335 87.939 1.00 86.38 204 LEU A N 1
ATOM 1625 C CA . LEU A 1 204 ? -56.285 -15.719 88.085 1.00 86.38 204 LEU A CA 1
ATOM 1626 C C . LEU A 1 204 ? -55.924 -16.311 89.450 1.00 86.38 204 LEU A C 1
ATOM 1628 O O . LEU A 1 204 ? -56.749 -16.984 90.056 1.00 86.38 204 LEU A O 1
ATOM 1632 N N . GLU A 1 205 ? -54.732 -16.030 89.982 1.00 84.12 205 GLU A N 1
ATOM 1633 C CA . GLU A 1 205 ? -54.355 -16.446 91.338 1.00 84.12 205 GLU A CA 1
ATOM 1634 C C . GLU A 1 205 ? -55.301 -15.856 92.385 1.00 84.12 205 GLU A C 1
ATOM 1636 O O . GLU A 1 205 ? -55.804 -16.590 93.237 1.00 84.12 205 GLU A O 1
ATOM 1641 N N . LYS A 1 206 ? -55.603 -14.553 92.290 1.00 84.38 206 LYS A N 1
ATOM 1642 C CA . LYS A 1 206 ? -56.578 -13.888 93.168 1.00 84.38 206 LYS A CA 1
ATOM 1643 C C . LYS A 1 206 ? -57.981 -14.468 93.016 1.00 84.38 206 LYS A C 1
ATOM 1645 O O . LYS A 1 206 ? -58.671 -14.638 94.018 1.00 84.38 206 LYS A O 1
ATOM 1650 N N . GLU A 1 207 ? -58.406 -14.767 91.794 1.00 77.94 207 GLU A N 1
ATOM 1651 C CA . GLU A 1 207 ? -59.711 -15.366 91.521 1.00 77.94 207 GLU A CA 1
ATOM 1652 C C . GLU A 1 207 ? -59.792 -16.804 92.051 1.00 77.94 207 GLU A C 1
ATOM 1654 O O . GLU A 1 207 ? -60.778 -17.158 92.691 1.00 77.94 207 GLU A O 1
ATOM 1659 N N . SER A 1 208 ? -58.727 -17.600 91.911 1.00 74.81 208 SER A N 1
ATOM 1660 C CA . SER A 1 208 ? -58.645 -18.945 92.490 1.00 74.81 208 SER A CA 1
ATOM 1661 C C . SER A 1 208 ? -58.600 -18.909 94.020 1.00 74.81 208 SER A C 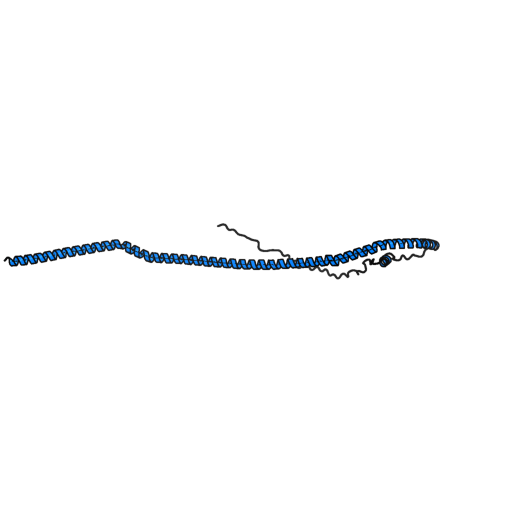1
ATOM 1663 O O . SER A 1 208 ? -59.266 -19.716 94.666 1.00 74.81 208 SER A O 1
ATOM 1665 N N . ALA A 1 209 ? -57.889 -17.943 94.613 1.00 73.19 209 ALA A N 1
ATOM 1666 C CA . ALA A 1 209 ? -57.842 -17.730 96.057 1.00 73.19 209 ALA A CA 1
ATOM 1667 C C . ALA A 1 209 ? -59.218 -17.305 96.595 1.00 73.19 209 ALA A C 1
ATOM 1669 O O . ALA A 1 209 ? -59.661 -17.790 97.630 1.00 73.19 209 ALA A O 1
ATOM 1670 N N . SER A 1 210 ? -59.935 -16.457 95.855 1.00 73.50 210 SER A N 1
ATOM 1671 C CA . SER A 1 210 ? -61.333 -16.092 96.113 1.00 73.50 210 SER A CA 1
ATOM 1672 C C . SER A 1 210 ? -62.272 -17.301 96.005 1.00 73.50 210 SER A C 1
ATOM 1674 O O . SER A 1 210 ? -63.080 -17.545 96.901 1.00 73.50 210 SER A O 1
ATOM 1676 N N . ALA A 1 211 ? -62.152 -18.102 94.944 1.00 71.31 211 ALA A N 1
ATOM 1677 C CA . ALA A 1 211 ? -62.992 -19.273 94.714 1.00 71.31 211 ALA A CA 1
ATOM 1678 C C . ALA A 1 211 ? -62.761 -20.363 95.772 1.00 71.31 211 ALA A C 1
ATOM 1680 O O . ALA A 1 211 ? -63.719 -20.939 96.283 1.00 71.31 211 ALA A O 1
ATOM 1681 N N . THR A 1 212 ? -61.507 -20.606 96.158 1.00 70.50 212 THR A N 1
ATOM 1682 C CA . THR A 1 212 ? -61.149 -21.545 97.235 1.00 70.50 212 THR A CA 1
ATOM 1683 C C . THR A 1 212 ? -61.547 -21.021 98.614 1.00 70.50 212 THR A C 1
ATOM 1685 O O . THR A 1 212 ? -62.073 -21.791 99.415 1.00 70.50 212 THR A O 1
ATOM 1688 N N . ALA A 1 213 ? -61.404 -19.721 98.893 1.00 70.31 213 ALA A N 1
ATOM 1689 C CA . ALA A 1 213 ? -61.919 -19.101 100.118 1.00 70.31 213 ALA A CA 1
ATOM 1690 C C . ALA A 1 213 ? -63.454 -19.196 100.219 1.00 70.31 213 ALA A C 1
ATOM 1692 O O . ALA A 1 213 ? -63.995 -19.513 101.276 1.00 70.31 213 ALA A O 1
ATOM 1693 N N . ASN A 1 214 ? -64.172 -18.999 99.112 1.00 71.38 214 ASN A N 1
ATOM 1694 C CA . ASN A 1 214 ? -65.627 -19.145 99.077 1.00 71.38 214 ASN A CA 1
ATOM 1695 C C . ASN A 1 214 ? -66.069 -20.611 99.195 1.00 71.38 214 ASN A C 1
ATOM 1697 O O . ASN A 1 214 ? -67.014 -20.906 99.926 1.00 71.38 214 ASN A O 1
ATOM 1701 N N . ALA A 1 215 ? -65.375 -21.543 98.537 1.00 67.81 215 ALA A N 1
ATOM 1702 C CA . ALA A 1 215 ? -65.642 -22.975 98.661 1.00 67.81 215 ALA A CA 1
ATOM 1703 C C . ALA A 1 215 ? -65.395 -23.471 100.095 1.00 67.81 215 ALA A C 1
ATOM 1705 O O . ALA A 1 215 ? -66.242 -24.158 100.663 1.00 67.81 215 ALA A O 1
ATOM 1706 N N . THR A 1 216 ? -64.286 -23.062 100.718 1.00 70.75 216 THR A N 1
ATOM 1707 C CA . THR A 1 216 ? -63.989 -23.393 102.120 1.00 70.75 216 THR A CA 1
ATOM 1708 C C . THR A 1 216 ? -65.008 -22.775 103.076 1.00 70.75 216 THR A C 1
ATOM 1710 O O . THR A 1 216 ? -65.514 -23.478 103.950 1.00 70.75 216 THR A O 1
ATOM 1713 N N . ALA A 1 217 ? -65.417 -21.520 102.872 1.00 71.19 217 ALA A N 1
ATOM 1714 C CA . ALA A 1 217 ? -66.475 -20.888 103.661 1.00 71.19 217 ALA A CA 1
ATOM 1715 C C . ALA A 1 217 ? -67.834 -21.607 103.532 1.00 71.19 217 ALA A C 1
ATOM 1717 O O . ALA A 1 217 ? -68.540 -21.763 104.530 1.00 71.19 217 ALA A O 1
ATOM 1718 N N . LEU A 1 218 ? -68.196 -22.083 102.335 1.00 72.56 218 LEU A N 1
ATOM 1719 C CA . LEU A 1 218 ? -69.403 -22.889 102.119 1.00 72.56 218 LEU A CA 1
ATOM 1720 C C . LEU A 1 218 ? -69.314 -24.249 102.820 1.00 72.56 218 LEU A C 1
ATOM 1722 O O . LEU A 1 218 ? -70.256 -24.628 103.510 1.00 72.56 218 LEU A O 1
ATOM 1726 N N . THR A 1 219 ? -68.180 -24.949 102.721 1.00 70.75 219 THR A N 1
ATOM 1727 C CA . THR A 1 219 ? -67.982 -26.223 103.438 1.00 70.75 219 THR A CA 1
ATOM 1728 C C . THR A 1 219 ? -67.986 -26.049 104.956 1.00 70.75 219 THR A C 1
ATOM 1730 O O . THR A 1 219 ? -68.563 -26.869 105.661 1.00 70.75 219 THR A O 1
ATOM 1733 N N . LEU A 1 220 ? -67.413 -24.957 105.475 1.00 70.94 220 LEU A N 1
ATOM 1734 C CA . LEU A 1 220 ? -67.448 -24.636 106.902 1.00 70.94 220 LEU A CA 1
ATOM 1735 C C . LEU A 1 220 ? -68.868 -24.311 107.372 1.00 70.94 220 LEU A C 1
ATOM 1737 O O . LEU A 1 220 ? -69.259 -24.753 108.449 1.00 70.94 220 LEU A O 1
ATOM 1741 N N . LYS A 1 221 ? -69.662 -23.589 106.570 1.00 75.44 221 LYS A N 1
ATOM 1742 C CA . LYS A 1 221 ? -71.086 -23.367 106.862 1.00 75.44 221 LYS A CA 1
ATOM 1743 C C . LYS A 1 221 ? -71.890 -24.667 106.860 1.00 75.44 221 LYS A C 1
ATOM 1745 O O . LYS A 1 221 ? -72.696 -24.854 107.765 1.00 75.44 221 LYS A O 1
ATOM 1750 N N . ASP A 1 222 ? -71.659 -25.561 105.899 1.00 74.06 222 ASP A N 1
ATOM 1751 C CA . ASP A 1 222 ? -72.327 -26.869 105.847 1.00 74.06 222 ASP A CA 1
ATOM 1752 C C . ASP A 1 222 ? -71.967 -27.732 107.071 1.00 74.06 222 ASP A C 1
ATOM 1754 O O . ASP A 1 222 ? -72.852 -28.264 107.740 1.00 74.06 222 ASP A O 1
ATOM 1758 N N . LEU A 1 223 ? -70.684 -27.789 107.446 1.00 70.56 223 LEU A N 1
ATOM 1759 C CA . LEU A 1 223 ? -70.228 -28.496 108.648 1.00 70.56 223 LEU A CA 1
ATOM 1760 C C . LEU A 1 223 ? -70.803 -27.903 109.940 1.00 70.56 223 LEU A C 1
ATOM 1762 O O . LEU A 1 223 ? -71.221 -28.657 110.813 1.00 70.56 223 LEU A O 1
ATOM 1766 N N . LEU A 1 224 ? -70.876 -26.573 110.055 1.00 68.75 224 LEU A N 1
ATOM 1767 C CA . LEU A 1 224 ? -71.499 -25.909 111.204 1.00 68.75 224 LEU A CA 1
ATOM 1768 C C . LEU A 1 224 ? -73.005 -26.180 111.279 1.00 68.75 224 LEU A C 1
ATOM 1770 O O . LEU A 1 224 ? -73.523 -26.399 112.368 1.00 68.75 224 LEU A O 1
ATOM 1774 N N . SER A 1 225 ? -73.703 -26.226 110.141 1.00 71.88 225 SER A N 1
ATOM 1775 C CA . SER A 1 225 ? -75.133 -26.560 110.102 1.00 71.88 225 SER A CA 1
ATOM 1776 C C . SER A 1 225 ? -75.442 -28.026 110.426 1.00 71.88 225 SER A C 1
ATOM 1778 O O . SER A 1 225 ? -76.579 -28.345 110.749 1.00 71.88 225 SER A O 1
ATOM 1780 N N . LYS A 1 226 ? -74.438 -28.910 110.363 1.00 64.44 226 LYS A N 1
ATOM 1781 C CA . LYS A 1 226 ? -74.533 -30.326 110.752 1.00 64.44 226 LYS A CA 1
ATOM 1782 C C . LYS A 1 226 ? -74.123 -30.591 112.207 1.00 64.44 226 LYS A C 1
ATOM 1784 O O . LYS A 1 226 ? -74.264 -31.723 112.661 1.00 64.44 226 LYS A O 1
ATOM 1789 N N . LEU A 1 227 ? -73.586 -29.590 112.913 1.00 51.22 227 LEU A N 1
ATOM 1790 C CA . LEU A 1 227 ? -73.125 -29.695 114.305 1.00 51.22 227 LEU A CA 1
ATOM 1791 C C . LEU A 1 227 ? -74.050 -29.009 115.331 1.00 51.22 227 LEU A C 1
ATOM 1793 O O . LEU A 1 227 ? -73.732 -29.023 116.521 1.00 51.22 227 LEU A O 1
ATOM 1797 N N . GLY A 1 228 ? -75.156 -28.410 114.886 1.00 47.25 228 GLY A N 1
ATOM 1798 C CA . GLY A 1 228 ? -76.262 -27.937 115.729 1.00 47.25 228 GLY A CA 1
ATOM 1799 C C . GLY A 1 228 ? -77.509 -28.773 115.494 1.00 47.25 228 GLY A C 1
ATOM 1800 O O . GLY A 1 228 ? -78.308 -28.883 116.447 1.00 47.25 228 GLY A O 1
#